Protein AF-A0A953G2U3-F1 (afdb_monomer_lite)

Structure (mmCIF, N/CA/C/O backbone):
data_AF-A0A953G2U3-F1
#
_entry.id   AF-A0A953G2U3-F1
#
loop_
_atom_site.group_PDB
_atom_site.id
_atom_site.type_symbol
_atom_site.label_atom_id
_atom_site.label_alt_id
_atom_site.label_comp_id
_atom_site.label_asym_id
_atom_site.label_entity_id
_atom_site.label_seq_id
_atom_site.pdbx_PDB_ins_code
_atom_site.Cartn_x
_atom_site.Cartn_y
_atom_site.Cartn_z
_atom_site.occupancy
_atom_site.B_iso_or_equiv
_atom_site.auth_seq_id
_atom_site.auth_comp_id
_atom_site.auth_asym_id
_atom_site.auth_atom_id
_atom_site.pdbx_PDB_model_num
ATOM 1 N N . MET A 1 1 ? -27.079 -19.234 30.430 1.00 40.19 1 MET A N 1
ATOM 2 C CA . MET A 1 1 ? -26.003 -18.735 29.546 1.00 40.19 1 MET A CA 1
ATOM 3 C C . MET A 1 1 ? -26.602 -17.661 28.652 1.00 40.19 1 MET A C 1
ATOM 5 O O . MET A 1 1 ? -27.405 -18.003 27.797 1.00 40.19 1 MET A O 1
ATOM 9 N N . LYS A 1 2 ? -26.318 -16.375 28.899 1.00 35.91 2 LYS A N 1
ATOM 10 C CA . LYS A 1 2 ? -26.677 -15.313 27.948 1.00 35.91 2 LYS A CA 1
ATOM 11 C C . LYS A 1 2 ? -25.673 -15.396 26.802 1.00 35.91 2 LYS A C 1
ATOM 13 O O . LYS A 1 2 ? -24.493 -15.143 27.012 1.00 35.91 2 LYS A O 1
ATOM 18 N N . THR A 1 3 ? -26.114 -15.822 25.628 1.00 39.91 3 THR A N 1
ATOM 19 C CA . THR A 1 3 ? -25.386 -15.563 24.386 1.00 39.91 3 THR A CA 1
ATOM 20 C C . THR A 1 3 ? -25.422 -14.056 24.166 1.00 39.91 3 THR A C 1
ATOM 22 O O . THR A 1 3 ? -26.433 -13.530 23.708 1.00 39.91 3 THR A O 1
ATOM 25 N N . ASP A 1 4 ? -24.361 -13.356 24.575 1.00 51.84 4 ASP A N 1
ATOM 26 C CA . ASP A 1 4 ? -24.124 -11.967 24.179 1.00 51.84 4 ASP A CA 1
ATOM 27 C C . ASP A 1 4 ? -24.013 -11.941 22.652 1.00 51.84 4 ASP A C 1
ATOM 29 O O . ASP A 1 4 ? -22.992 -12.328 22.074 1.00 51.84 4 ASP A O 1
ATOM 33 N N . TYR A 1 5 ? -25.093 -11.539 21.987 1.00 59.94 5 TYR A N 1
ATOM 34 C CA . TYR A 1 5 ? -25.086 -11.255 20.561 1.00 59.94 5 TYR A CA 1
ATOM 35 C C . TYR A 1 5 ? -24.261 -9.987 20.348 1.00 59.94 5 TYR A C 1
ATOM 37 O O . TYR A 1 5 ? -24.784 -8.885 20.448 1.00 59.94 5 TYR A O 1
ATOM 45 N N . ARG A 1 6 ? -22.958 -10.146 20.098 1.00 74.56 6 ARG A N 1
ATOM 46 C CA . ARG A 1 6 ? -22.104 -9.030 19.681 1.00 74.56 6 ARG A CA 1
ATOM 47 C C . ARG A 1 6 ? -22.408 -8.684 18.229 1.00 74.56 6 ARG A C 1
ATOM 49 O O . ARG A 1 6 ? -22.216 -9.530 17.351 1.00 74.56 6 ARG A O 1
ATOM 56 N N . ILE A 1 7 ? -22.836 -7.453 17.979 1.00 79.31 7 ILE A N 1
ATOM 57 C CA . ILE A 1 7 ? -23.079 -6.930 16.636 1.00 79.31 7 ILE A CA 1
ATOM 58 C C . ILE A 1 7 ? -21.726 -6.762 15.942 1.00 79.31 7 ILE A C 1
ATOM 60 O O . ILE A 1 7 ? -20.882 -5.976 16.374 1.00 79.31 7 ILE A O 1
ATOM 64 N N . ARG A 1 8 ? -21.500 -7.533 14.875 1.00 82.38 8 ARG A N 1
ATOM 65 C CA . ARG A 1 8 ? -20.290 -7.438 14.051 1.00 82.38 8 ARG A CA 1
ATOM 66 C C . ARG A 1 8 ? -20.605 -6.655 12.787 1.00 82.38 8 ARG A C 1
ATOM 68 O O . ARG A 1 8 ? -21.531 -7.032 12.074 1.00 82.38 8 ARG A O 1
ATOM 75 N N . VAL A 1 9 ? -19.816 -5.627 12.496 1.00 85.69 9 VAL A N 1
ATOM 76 C CA . VAL A 1 9 ? -19.963 -4.827 11.274 1.00 85.69 9 VAL A CA 1
ATOM 77 C C . VAL A 1 9 ? -18.654 -4.870 10.485 1.00 85.69 9 VAL A C 1
ATOM 79 O O . VAL A 1 9 ? -17.590 -4.587 11.038 1.00 85.69 9 VAL A O 1
ATOM 82 N N . GLU A 1 10 ? -18.731 -5.256 9.208 1.00 86.62 10 GLU A N 1
ATOM 83 C CA . GLU A 1 10 ? -17.639 -5.118 8.234 1.00 86.62 10 GLU A CA 1
ATOM 84 C C . GLU A 1 10 ? -17.829 -3.797 7.490 1.00 86.62 10 GLU A C 1
ATOM 86 O O . GLU A 1 10 ? -18.881 -3.570 6.898 1.00 86.62 10 GLU A O 1
ATOM 91 N N . LEU A 1 11 ? -16.831 -2.918 7.568 1.00 89.38 11 LEU A N 1
ATOM 92 C CA . LEU A 1 11 ? -16.846 -1.598 6.947 1.00 89.38 11 LEU A CA 1
ATOM 93 C C . LEU A 1 11 ? -15.568 -1.402 6.126 1.00 89.38 11 LEU A C 1
ATOM 95 O O . LEU A 1 11 ? -14.462 -1.470 6.683 1.00 89.38 11 LEU A O 1
ATOM 99 N N . PRO A 1 12 ? -15.686 -1.103 4.824 1.00 88.94 12 PRO A N 1
ATOM 100 C CA . PRO A 1 12 ? -14.614 -0.472 4.075 1.00 88.94 12 PRO A CA 1
ATOM 101 C C . PRO A 1 12 ? -14.213 0.837 4.755 1.00 88.94 12 PRO A C 1
ATOM 103 O O . PRO A 1 12 ? -15.066 1.585 5.236 1.00 88.94 12 PRO A O 1
ATOM 106 N N . ILE A 1 13 ? -12.916 1.140 4.806 1.00 87.12 13 ILE A N 1
ATOM 107 C CA . ILE A 1 13 ? -12.449 2.360 5.480 1.00 87.12 13 ILE A CA 1
ATOM 108 C C . ILE A 1 13 ? -13.018 3.650 4.862 1.00 87.12 13 ILE A C 1
ATOM 110 O O . ILE A 1 13 ? -13.222 4.637 5.574 1.00 87.12 13 ILE A O 1
ATOM 114 N N . ASP A 1 14 ? -13.329 3.621 3.567 1.00 87.75 14 ASP A N 1
ATOM 115 C CA . ASP A 1 14 ? -13.929 4.740 2.837 1.00 87.75 14 ASP A CA 1
ATOM 116 C C . ASP A 1 14 ? -15.400 4.984 3.216 1.00 87.75 14 ASP A C 1
ATOM 118 O O . ASP A 1 14 ? -15.902 6.097 3.071 1.00 87.75 14 ASP A O 1
ATOM 122 N N . GLU A 1 15 ? -16.083 3.973 3.758 1.00 91.31 15 GLU A N 1
ATOM 123 C CA . GLU A 1 15 ? -17.482 4.056 4.201 1.00 91.31 15 GLU A CA 1
ATOM 124 C C . GLU A 1 15 ? -17.614 4.485 5.671 1.00 91.31 15 GLU A C 1
ATOM 126 O O . GLU A 1 15 ? -18.715 4.679 6.195 1.00 91.31 15 GLU A O 1
ATOM 131 N N . VAL A 1 16 ? -16.492 4.668 6.370 1.00 90.94 16 VAL A N 1
ATOM 132 C CA . VAL A 1 16 ? -16.508 5.139 7.752 1.00 90.94 16 VAL A CA 1
ATOM 133 C C . VAL A 1 16 ? -16.989 6.590 7.795 1.00 90.94 16 VAL A C 1
ATOM 135 O O . VAL A 1 16 ? -16.402 7.485 7.189 1.00 90.94 16 VAL A O 1
ATOM 138 N N . ASN A 1 17 ? -18.034 6.852 8.585 1.00 92.94 17 ASN A N 1
ATOM 139 C CA . ASN A 1 17 ? -18.548 8.198 8.828 1.00 92.94 17 ASN A CA 1
ATOM 140 C C . ASN A 1 17 ? -17.602 9.017 9.733 1.00 92.94 17 ASN A C 1
ATOM 142 O O . ASN A 1 17 ? -17.861 9.242 10.918 1.00 92.94 17 ASN A O 1
ATOM 146 N N . TRP A 1 18 ? -16.480 9.465 9.164 1.00 93.19 18 TRP A N 1
ATOM 147 C CA . TRP A 1 18 ? -15.440 10.227 9.856 1.00 93.19 18 TRP A CA 1
ATOM 148 C C . TRP A 1 18 ? -15.938 11.497 10.563 1.00 93.19 18 TRP A C 1
ATOM 150 O O . TRP A 1 18 ? -15.482 11.742 11.680 1.00 93.19 18 TRP A O 1
ATOM 160 N N . PRO A 1 19 ? -16.881 12.290 10.010 1.00 93.94 19 PRO A N 1
ATOM 161 C CA . PRO A 1 19 ? -17.455 13.426 10.733 1.00 93.94 19 PRO A CA 1
ATOM 162 C C . PRO A 1 19 ? -18.089 13.037 12.076 1.00 93.94 19 PRO A C 1
ATOM 164 O O . PRO A 1 19 ? -17.835 13.688 13.092 1.00 93.94 19 PRO A O 1
ATOM 167 N N . VAL A 1 20 ? -18.861 11.944 12.108 1.00 93.50 20 VAL A N 1
ATOM 168 C CA . VAL A 1 20 ? -19.479 11.441 13.345 1.00 93.50 20 VAL A CA 1
ATOM 169 C C . VAL A 1 20 ? -18.413 10.889 14.290 1.00 93.50 20 VAL A C 1
ATOM 171 O O . VAL A 1 20 ? -18.424 11.224 15.474 1.00 93.50 20 VAL A O 1
ATOM 174 N N . VAL A 1 21 ? -17.432 10.144 13.776 1.00 93.19 21 VAL A N 1
ATOM 175 C CA . VAL A 1 21 ? -16.299 9.637 14.573 1.00 93.19 21 V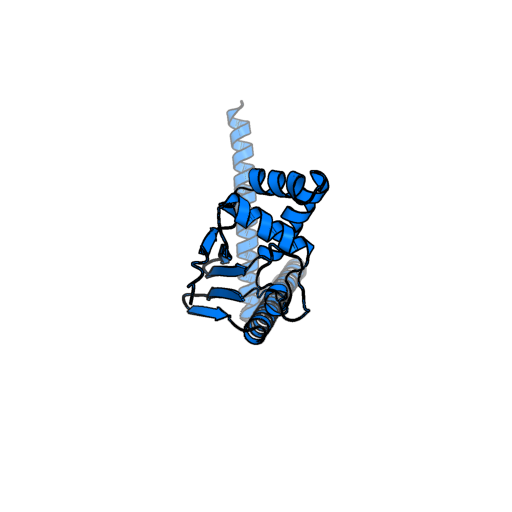AL A CA 1
ATOM 176 C C . VAL A 1 21 ? -15.550 10.778 15.264 1.00 93.19 21 VAL A C 1
ATOM 178 O O . VAL A 1 21 ? -15.290 10.707 16.465 1.00 93.19 21 VAL A O 1
ATOM 181 N N . LEU A 1 22 ? -15.253 11.867 14.549 1.00 94.19 22 LEU A N 1
ATOM 182 C CA . LEU A 1 22 ? -14.602 13.047 15.123 1.00 94.19 22 LEU A CA 1
ATOM 183 C C . LEU A 1 22 ? -15.466 13.698 16.209 1.00 94.19 22 LEU A C 1
ATOM 185 O O . LEU A 1 22 ? -14.945 14.055 17.266 1.00 94.19 22 LEU A O 1
ATOM 189 N N . SER A 1 23 ? -16.781 13.794 15.995 1.00 94.19 23 SER A N 1
ATOM 190 C CA . SER A 1 23 ? -17.710 14.334 16.997 1.00 94.19 23 SER A CA 1
ATOM 191 C C . SER A 1 23 ? -17.745 13.495 18.286 1.00 94.19 23 SER A C 1
ATOM 193 O O . SER A 1 23 ? -17.772 14.046 19.392 1.00 94.19 23 SER A O 1
ATOM 195 N N . ILE A 1 24 ? -17.653 12.166 18.168 1.00 92.88 24 ILE A N 1
ATOM 196 C CA . ILE A 1 24 ? -17.604 11.233 19.302 1.00 92.88 24 ILE A CA 1
ATOM 197 C C . ILE A 1 24 ? -16.253 11.335 20.017 1.00 92.88 24 ILE A C 1
ATOM 199 O O . ILE A 1 24 ? -16.208 11.421 21.244 1.00 92.88 24 ILE A O 1
ATOM 203 N N . LEU A 1 25 ? -15.146 11.410 19.271 1.00 92.94 25 LEU A N 1
ATOM 204 C CA . LEU A 1 25 ? -13.811 11.623 19.838 1.00 92.94 25 LEU A CA 1
ATOM 205 C C . LEU A 1 25 ? -13.733 12.922 20.652 1.00 92.94 25 LEU A C 1
ATOM 207 O O . LEU A 1 25 ? -13.160 12.946 21.744 1.00 92.94 25 LEU A O 1
ATOM 211 N N . MET A 1 26 ? -14.346 13.994 20.152 1.00 94.19 26 MET A N 1
ATOM 212 C CA . MET A 1 26 ? -14.384 15.277 20.849 1.00 94.19 26 MET A CA 1
ATOM 213 C C . MET A 1 26 ? -15.271 15.242 22.096 1.00 94.19 26 MET A C 1
ATOM 215 O O . MET A 1 26 ? -14.860 15.721 23.151 1.00 94.19 26 MET A O 1
ATOM 219 N N . SER A 1 27 ? -16.470 14.665 22.000 1.00 92.38 27 SER A N 1
ATOM 220 C CA . SER A 1 27 ? -17.445 14.667 23.097 1.00 92.38 27 SER A CA 1
ATOM 221 C C . SER A 1 27 ? -17.112 13.644 24.190 1.00 92.38 27 SER A C 1
ATOM 223 O O . SER A 1 27 ? -16.966 14.012 25.357 1.00 92.38 27 SER A O 1
ATOM 225 N N . ARG A 1 28 ? -16.927 12.369 23.828 1.00 89.38 28 ARG A N 1
ATOM 226 C CA . ARG A 1 28 ? -16.719 11.264 24.775 1.00 89.38 28 ARG A CA 1
ATOM 227 C C . ARG A 1 28 ? -15.321 11.261 25.380 1.00 89.38 28 ARG A C 1
ATOM 229 O O . ARG A 1 28 ? -15.172 11.059 26.583 1.00 89.38 28 ARG A O 1
ATOM 236 N N . PHE A 1 29 ? -14.297 11.494 24.561 1.00 88.12 29 PHE A N 1
ATOM 237 C CA . PHE A 1 29 ? -12.898 11.440 24.997 1.00 88.12 29 PHE A CA 1
ATOM 238 C C . PHE A 1 29 ? -12.309 12.822 25.314 1.00 88.12 29 PHE A C 1
ATOM 240 O O . PHE A 1 29 ? -11.122 12.915 25.624 1.00 88.12 29 PHE A O 1
ATOM 247 N N . ARG A 1 30 ? -13.136 13.882 25.278 1.00 89.69 30 ARG A N 1
ATOM 248 C CA . ARG A 1 30 ? -12.767 15.275 25.598 1.00 89.69 30 ARG A CA 1
ATOM 249 C C . ARG A 1 30 ? -11.522 15.755 24.844 1.00 89.69 30 ARG A C 1
ATOM 251 O O . ARG A 1 30 ? -10.676 16.454 25.399 1.00 89.69 30 ARG A O 1
ATOM 258 N N . MET A 1 31 ? -11.390 15.349 23.583 1.00 91.31 31 MET A N 1
ATOM 259 C CA . MET A 1 31 ? -10.263 15.731 22.733 1.00 91.31 31 MET A CA 1
ATOM 260 C C . MET A 1 31 ? -10.581 17.016 21.967 1.00 91.31 31 MET A C 1
ATOM 262 O O . MET A 1 31 ? -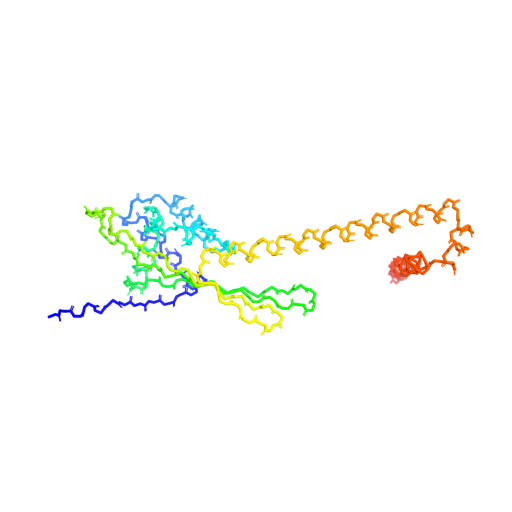11.721 17.260 21.576 1.00 91.31 31 MET A O 1
ATOM 266 N N . SER A 1 32 ? -9.565 17.838 21.701 1.00 93.81 32 SER A N 1
ATOM 267 C CA . SER A 1 32 ? -9.736 18.962 20.771 1.00 93.81 32 SER A CA 1
ATOM 268 C C . SER A 1 32 ? -9.854 18.456 19.328 1.00 93.81 32 SER A C 1
ATOM 270 O O . SER A 1 32 ? -9.279 17.420 18.982 1.00 93.81 32 SER A O 1
ATOM 272 N N . PHE A 1 33 ? -10.545 19.203 18.460 1.00 93.44 33 PHE A N 1
ATOM 273 C CA . PHE A 1 33 ? -10.688 18.838 17.043 1.00 93.44 33 PHE A CA 1
ATOM 274 C C . PHE A 1 33 ? -9.339 18.538 16.352 1.00 93.44 33 PHE A C 1
ATOM 276 O O . PHE A 1 33 ? -9.219 17.476 15.741 1.00 93.44 33 PHE A O 1
ATOM 283 N N . PRO A 1 34 ? -8.278 19.365 16.500 1.00 94.31 34 PRO A N 1
ATOM 284 C CA . PRO A 1 34 ? -6.985 19.073 15.877 1.00 94.31 34 PRO A CA 1
ATOM 285 C C . PRO A 1 34 ? -6.338 17.780 16.385 1.00 94.31 34 PRO A C 1
ATOM 287 O O . PRO A 1 34 ? -5.623 17.112 15.640 1.00 94.31 34 PRO A O 1
ATOM 290 N N . GLN A 1 35 ? -6.559 17.418 17.652 1.00 92.62 35 GLN A N 1
ATOM 291 C CA . GLN A 1 35 ? -6.051 16.166 18.211 1.00 92.62 35 GLN A CA 1
ATOM 292 C C . GLN A 1 35 ? -6.830 14.963 17.670 1.00 92.62 35 GLN A C 1
ATOM 294 O O . GLN A 1 35 ? -6.206 13.987 17.260 1.00 92.62 35 GLN A O 1
ATOM 299 N N . ALA A 1 36 ? -8.163 15.048 17.619 1.00 91.88 36 ALA A N 1
ATOM 300 C CA . ALA A 1 36 ? -9.021 13.996 17.074 1.00 91.88 36 ALA A CA 1
ATOM 301 C C . ALA A 1 36 ? -8.740 13.738 15.581 1.00 91.88 36 ALA A C 1
ATOM 303 O O . ALA A 1 36 ? -8.615 12.583 15.167 1.00 91.88 36 ALA A O 1
ATOM 304 N N . ASP A 1 37 ? -8.556 14.799 14.789 1.00 92.56 37 ASP A N 1
ATOM 305 C CA . ASP A 1 37 ? -8.201 14.705 13.367 1.00 92.56 37 ASP A CA 1
ATOM 306 C C . ASP A 1 37 ? -6.822 14.060 13.162 1.00 92.56 37 ASP A C 1
ATOM 308 O O . ASP A 1 37 ? -6.683 13.102 12.400 1.00 92.56 37 ASP A O 1
ATOM 312 N N . ARG A 1 38 ? -5.796 14.513 13.900 1.00 93.94 38 ARG A N 1
ATOM 313 C CA . ARG A 1 38 ? -4.453 13.907 13.841 1.00 93.94 38 ARG A CA 1
ATOM 314 C C . ARG A 1 38 ? -4.471 12.437 14.233 1.00 93.94 38 ARG A C 1
ATOM 316 O O . ARG A 1 38 ? -3.792 11.633 13.594 1.00 93.94 38 ARG A O 1
ATOM 323 N N . LEU A 1 39 ? -5.231 12.091 15.269 1.00 92.75 39 LEU A N 1
ATOM 324 C CA . LEU A 1 39 ? -5.333 10.721 15.742 1.00 92.75 39 LEU A CA 1
ATOM 325 C C . LEU A 1 39 ? -6.002 9.821 14.698 1.00 92.75 39 LEU A C 1
ATOM 327 O O . LEU A 1 39 ? -5.451 8.777 14.351 1.00 92.75 39 LEU A O 1
ATOM 331 N N . SER A 1 40 ? -7.124 10.271 14.136 1.00 92.44 40 SER A N 1
ATOM 332 C CA . SER A 1 40 ? -7.853 9.555 13.083 1.00 92.44 40 SER A CA 1
ATOM 333 C C . SER A 1 40 ? -6.983 9.362 11.838 1.00 92.44 40 SER A C 1
ATOM 335 O O . SER A 1 40 ? -6.879 8.254 11.316 1.00 92.44 40 SER A O 1
ATOM 337 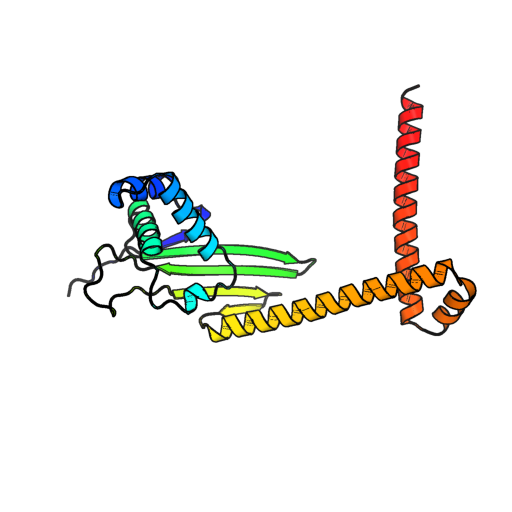N N . LYS A 1 41 ? -6.254 10.403 11.411 1.00 93.00 41 LYS A N 1
ATOM 338 C CA . LYS A 1 41 ? -5.297 10.321 10.293 1.00 93.00 41 LYS A CA 1
ATOM 339 C C . LYS A 1 41 ? -4.137 9.373 10.576 1.00 93.00 41 LYS A C 1
ATOM 341 O O . LYS A 1 41 ? -3.728 8.633 9.684 1.00 93.00 41 LYS A O 1
ATOM 346 N N . SER A 1 42 ? -3.598 9.382 11.795 1.00 90.75 42 SER A N 1
ATOM 347 C CA . SER A 1 42 ? -2.530 8.464 12.208 1.00 90.75 42 SER A CA 1
ATOM 348 C C . SER A 1 42 ? -3.003 7.008 12.173 1.00 90.75 42 SER A C 1
ATOM 350 O O . SER A 1 42 ? -2.314 6.146 11.619 1.00 90.75 42 SER A O 1
ATOM 352 N N . PHE A 1 43 ? -4.212 6.751 12.681 1.00 89.94 43 PHE A N 1
ATOM 353 C CA . PHE A 1 43 ? -4.862 5.445 12.617 1.00 89.94 43 PHE A CA 1
ATOM 354 C C . PHE A 1 43 ? -5.057 4.990 11.165 1.00 89.94 43 PHE A C 1
ATOM 356 O O . PHE A 1 43 ? -4.570 3.920 10.796 1.00 89.94 43 PHE A O 1
ATOM 363 N N . CYS A 1 44 ? -5.645 5.838 10.312 1.00 89.19 44 CYS A N 1
ATOM 364 C CA . CYS A 1 44 ? -5.812 5.555 8.885 1.00 89.19 44 CYS A CA 1
ATOM 365 C C . CYS A 1 44 ? -4.469 5.256 8.219 1.00 89.19 44 CYS A C 1
ATOM 367 O O . CYS A 1 44 ? -4.317 4.234 7.565 1.00 89.19 44 CYS A O 1
ATOM 369 N N . LYS A 1 45 ? -3.443 6.084 8.439 1.00 88.81 45 LYS A N 1
ATOM 370 C CA . LYS A 1 45 ? -2.103 5.869 7.871 1.00 88.81 45 LYS A CA 1
ATOM 371 C C . LYS A 1 45 ? -1.499 4.527 8.293 1.00 88.81 45 LYS A C 1
ATOM 373 O O . LYS A 1 45 ? -0.802 3.896 7.503 1.00 88.81 45 LYS A O 1
ATOM 378 N N . SER A 1 46 ? -1.745 4.098 9.530 1.00 85.06 46 SER A N 1
ATOM 379 C CA . SER A 1 46 ? -1.302 2.799 10.043 1.00 85.06 46 SER A CA 1
ATOM 380 C C . SER A 1 46 ? -2.075 1.635 9.416 1.00 85.06 46 SER A C 1
ATOM 382 O O . SER A 1 46 ? -1.476 0.595 9.132 1.00 85.06 46 SER A O 1
ATOM 384 N N . LEU A 1 47 ? -3.384 1.797 9.204 1.00 83.69 47 LEU A N 1
ATOM 385 C CA . LEU A 1 47 ? -4.241 0.775 8.604 1.00 83.69 47 LEU A CA 1
ATOM 386 C C . LEU A 1 47 ? -3.967 0.621 7.105 1.00 83.69 47 LEU A C 1
ATOM 388 O O . LEU A 1 47 ? -3.783 -0.489 6.626 1.00 83.69 47 LEU A O 1
ATOM 392 N N . LEU A 1 48 ? -3.853 1.742 6.397 1.00 85.06 48 LEU A N 1
ATOM 393 C CA . LEU A 1 48 ? -3.622 1.834 4.956 1.00 85.06 48 LEU A CA 1
ATOM 394 C C . LEU A 1 48 ? -2.188 1.472 4.541 1.00 85.06 48 LEU A C 1
ATOM 396 O O . LEU A 1 48 ? -1.874 1.440 3.348 1.00 85.06 48 LEU A O 1
ATOM 400 N N . LYS A 1 49 ? -1.283 1.247 5.503 1.00 82.62 49 LYS A N 1
ATOM 401 C CA . LYS A 1 49 ? 0.085 0.825 5.211 1.00 82.62 49 LYS A CA 1
ATOM 402 C C . LYS A 1 49 ? 0.067 -0.645 4.767 1.00 82.62 49 LYS A C 1
ATOM 404 O O . LYS A 1 49 ? -0.220 -1.509 5.597 1.00 82.62 49 LYS A O 1
ATOM 409 N N . PRO A 1 50 ? 0.429 -0.949 3.507 1.00 73.75 50 PRO A N 1
ATOM 410 C CA . PRO A 1 50 ? 0.372 -2.312 3.000 1.00 73.75 50 PRO A CA 1
ATOM 411 C C . PRO A 1 50 ? 1.333 -3.222 3.772 1.00 73.75 50 PRO A C 1
ATOM 413 O O . PRO A 1 50 ? 2.442 -2.808 4.125 1.00 73.75 50 PRO A O 1
ATOM 416 N N . LEU A 1 51 ? 0.905 -4.464 4.025 1.00 72.31 51 LEU A N 1
ATOM 417 C CA . LEU A 1 51 ? 1.684 -5.502 4.713 1.00 72.31 51 LEU A CA 1
ATOM 418 C C . LEU A 1 51 ? 2.231 -5.045 6.082 1.00 72.31 51 LEU A C 1
ATOM 420 O O . LEU A 1 51 ? 3.316 -5.440 6.510 1.00 72.31 51 LEU A O 1
ATOM 424 N N . SER A 1 52 ? 1.512 -4.171 6.787 1.00 75.56 52 SER A N 1
ATOM 425 C CA . SER A 1 52 ? 1.978 -3.655 8.072 1.00 75.56 52 SER A CA 1
ATOM 426 C C . SER A 1 52 ? 2.090 -4.774 9.113 1.00 75.56 52 SER A C 1
ATOM 428 O O . SER A 1 52 ? 1.096 -5.310 9.598 1.00 75.56 52 SER A O 1
ATOM 430 N N . THR A 1 53 ? 3.322 -5.085 9.527 1.00 75.88 53 THR A N 1
ATOM 431 C CA . THR A 1 53 ? 3.601 -6.090 10.569 1.00 75.88 53 THR A CA 1
ATOM 432 C C . THR A 1 53 ? 3.103 -5.670 11.951 1.00 75.88 53 THR A C 1
ATOM 434 O O . THR A 1 53 ? 3.010 -6.505 12.848 1.00 75.88 53 THR A O 1
ATOM 437 N N . LYS A 1 54 ? 2.751 -4.390 12.132 1.00 78.00 54 LYS A N 1
ATOM 438 C CA . LYS A 1 54 ? 2.218 -3.847 13.387 1.00 78.00 54 LYS A CA 1
ATOM 439 C C . LYS A 1 54 ? 0.994 -4.625 13.861 1.00 78.00 54 LYS A C 1
ATOM 441 O O . LYS A 1 54 ? 0.926 -4.994 15.027 1.00 78.00 54 LYS A O 1
ATOM 446 N N . TRP A 1 55 ? 0.077 -4.917 12.944 1.00 76.50 55 TRP A N 1
ATOM 447 C CA . TRP A 1 55 ? -1.180 -5.588 13.259 1.00 76.50 55 TRP A CA 1
ATOM 448 C C . TRP A 1 55 ? -0.998 -7.072 13.595 1.00 76.50 55 TRP A C 1
ATOM 450 O O . TRP A 1 55 ? -1.798 -7.625 14.333 1.00 76.50 55 TRP A O 1
ATOM 460 N N . PHE A 1 56 ? 0.092 -7.691 13.130 1.00 71.31 56 PHE A N 1
ATOM 461 C CA . PHE A 1 56 ? 0.448 -9.079 13.451 1.00 71.31 56 PHE A CA 1
ATOM 462 C C . PHE A 1 56 ? 1.255 -9.205 14.750 1.00 71.31 56 PHE A C 1
ATOM 464 O O . PHE A 1 56 ? 1.240 -10.250 15.394 1.00 71.31 56 PHE A O 1
ATOM 471 N N . LYS A 1 57 ? 1.993 -8.153 15.131 1.00 69.81 57 LYS A N 1
ATOM 472 C CA . LYS A 1 57 ? 2.770 -8.104 16.382 1.00 69.81 57 LYS A CA 1
ATOM 473 C C . LYS A 1 57 ? 1.914 -7.736 17.596 1.00 69.81 57 LYS A C 1
ATOM 475 O O . LYS A 1 57 ? 2.346 -7.940 18.729 1.00 69.81 57 LYS A O 1
ATOM 480 N N . ALA A 1 58 ? 0.731 -7.170 17.380 1.00 54.56 58 ALA A N 1
ATOM 481 C CA . ALA A 1 58 ? -0.064 -6.582 18.442 1.00 54.56 58 ALA A CA 1
ATOM 482 C C . ALA A 1 58 ? -0.929 -7.629 19.152 1.00 54.56 58 ALA A C 1
ATOM 484 O O . ALA A 1 58 ? -1.994 -8.013 18.677 1.00 54.56 58 ALA A O 1
ATOM 485 N N . ARG A 1 59 ? -0.512 -8.007 20.364 1.00 54.28 59 ARG A N 1
ATOM 486 C CA . ARG A 1 59 ? -1.475 -8.427 21.390 1.00 54.28 59 ARG A CA 1
ATOM 487 C C . ARG A 1 59 ? -2.289 -7.260 21.955 1.00 54.28 59 ARG A C 1
ATOM 489 O O . ARG A 1 59 ? -3.298 -7.529 22.582 1.00 54.28 59 ARG A O 1
ATOM 496 N N . ASN A 1 60 ? -1.902 -6.003 21.711 1.00 62.94 60 ASN A N 1
ATOM 497 C CA . ASN A 1 60 ? -2.587 -4.839 22.270 1.00 62.94 60 ASN A CA 1
ATOM 498 C C . ASN A 1 60 ? -2.727 -3.746 21.196 1.00 62.94 60 ASN A C 1
ATOM 500 O O . ASN A 1 60 ? -1.723 -3.199 20.734 1.00 62.94 60 ASN A O 1
ATOM 504 N N . VAL A 1 61 ? -3.962 -3.409 20.820 1.00 71.44 61 VAL A N 1
ATOM 505 C CA . VAL A 1 61 ? -4.287 -2.117 20.193 1.00 71.44 61 VAL A CA 1
ATOM 506 C C . VAL A 1 61 ? -3.838 -1.016 21.161 1.00 71.44 61 VAL A C 1
ATOM 508 O O . VAL A 1 61 ? -4.047 -1.138 22.371 1.00 71.44 61 VAL A O 1
ATOM 511 N N . THR A 1 62 ? -3.166 0.035 20.681 1.00 80.00 62 THR A N 1
ATOM 512 C CA . THR A 1 62 ? -2.746 1.112 21.596 1.00 80.00 62 THR A CA 1
ATOM 513 C C . THR A 1 62 ? -3.969 1.818 22.181 1.00 80.00 62 THR A C 1
ATOM 515 O O . THR A 1 62 ? -5.027 1.862 21.556 1.00 80.00 62 THR A O 1
ATOM 518 N N . ALA A 1 63 ? -3.841 2.399 23.377 1.00 80.94 63 ALA A N 1
ATOM 519 C CA . ALA A 1 63 ? -4.967 3.060 24.042 1.00 80.94 63 ALA A CA 1
ATOM 520 C C . ALA A 1 63 ? -5.621 4.140 23.162 1.00 80.94 63 ALA A C 1
ATOM 522 O O . ALA A 1 63 ? -6.838 4.291 23.170 1.00 80.94 63 ALA A O 1
ATOM 523 N N . ASP A 1 64 ? -4.822 4.862 22.379 1.00 85.06 64 ASP A N 1
ATOM 524 C CA . ASP A 1 64 ? -5.318 5.888 21.470 1.00 85.06 64 ASP A CA 1
ATOM 525 C C . ASP A 1 64 ? -6.009 5.305 20.230 1.00 85.06 64 ASP A C 1
ATOM 527 O O . ASP A 1 64 ? -7.041 5.818 19.807 1.00 85.06 64 ASP A O 1
ATOM 531 N N . GLU A 1 65 ? -5.512 4.199 19.678 1.00 86.25 65 GLU A N 1
ATOM 532 C CA . GLU A 1 65 ? -6.203 3.489 18.597 1.00 86.25 65 GLU A CA 1
ATOM 533 C C . GLU A 1 65 ? -7.527 2.894 19.075 1.00 86.25 65 GLU A C 1
ATOM 535 O O . GLU A 1 65 ? -8.518 2.972 18.355 1.00 86.25 65 GLU A O 1
ATOM 540 N N . ASN A 1 66 ? -7.581 2.384 20.310 1.00 85.81 66 ASN A N 1
ATOM 541 C CA . ASN A 1 66 ? -8.820 1.883 20.897 1.00 85.81 66 ASN A CA 1
ATOM 542 C C . ASN A 1 66 ? -9.882 2.990 20.997 1.00 85.81 66 ASN A C 1
ATOM 544 O O . ASN A 1 66 ? -11.043 2.739 20.708 1.00 85.81 66 ASN A O 1
ATOM 548 N N . LYS A 1 67 ? -9.504 4.240 21.312 1.00 88.06 67 LYS A N 1
ATOM 549 C CA . LYS A 1 67 ? -10.452 5.375 21.292 1.00 88.06 67 LYS A CA 1
ATOM 550 C C . LYS A 1 67 ? -11.068 5.576 19.908 1.00 88.06 67 LYS A C 1
ATOM 552 O O . LYS A 1 67 ? -12.271 5.806 19.811 1.00 88.06 67 LYS A O 1
ATOM 557 N N . VAL A 1 68 ? -10.258 5.475 18.850 1.00 90.06 68 VAL A N 1
ATOM 558 C CA . VAL A 1 68 ? -10.730 5.601 17.460 1.00 90.06 68 VAL A CA 1
ATOM 559 C C . VAL A 1 68 ? -11.658 4.445 17.104 1.00 90.06 68 VAL A C 1
ATOM 561 O O . VAL A 1 68 ? -12.756 4.691 16.615 1.00 90.06 68 VAL A O 1
ATOM 564 N N . VAL A 1 69 ? -11.268 3.203 17.399 1.00 89.06 69 VAL A N 1
ATOM 565 C CA . VAL A 1 69 ? -12.105 2.020 17.144 1.00 89.06 69 VAL A CA 1
ATOM 566 C C . VAL A 1 69 ? -13.425 2.117 17.916 1.00 89.06 69 VAL A C 1
ATOM 568 O O . VAL A 1 69 ? -14.477 1.935 17.317 1.00 89.06 69 VAL A O 1
ATOM 571 N N . CYS A 1 70 ? -13.403 2.484 19.201 1.00 88.25 70 CYS A N 1
ATOM 572 C CA . CYS A 1 70 ? -14.608 2.728 20.001 1.00 88.25 70 CYS A CA 1
ATOM 573 C C . CYS A 1 70 ? -15.517 3.786 19.367 1.00 88.25 70 CYS A C 1
ATOM 575 O O . CYS A 1 70 ? -16.726 3.585 19.298 1.00 88.25 70 CYS A O 1
ATOM 577 N N . ALA A 1 71 ? -14.952 4.898 18.890 1.00 90.44 71 ALA A N 1
ATOM 578 C CA . ALA A 1 71 ? -15.727 5.953 18.247 1.00 90.44 71 ALA A CA 1
ATOM 579 C C . ALA A 1 71 ? -16.345 5.498 16.913 1.00 90.44 71 ALA A C 1
ATOM 581 O O . ALA A 1 71 ? -17.478 5.868 16.616 1.00 90.44 71 ALA A O 1
ATOM 582 N N . ILE A 1 72 ? -15.645 4.669 16.129 1.00 90.69 72 ILE A N 1
ATOM 583 C CA . ILE A 1 72 ? -16.194 4.057 14.906 1.00 90.69 72 ILE A CA 1
ATOM 584 C C . ILE A 1 72 ? -17.327 3.089 15.261 1.00 90.69 72 ILE A C 1
ATOM 586 O O . ILE A 1 72 ? -18.396 3.145 14.662 1.00 90.69 72 ILE A O 1
ATOM 590 N N . CYS A 1 73 ? -17.123 2.244 16.266 1.00 89.81 73 CYS A N 1
ATOM 591 C CA . CYS A 1 73 ? -18.139 1.323 16.758 1.00 89.81 73 CYS A CA 1
ATOM 592 C C . CYS A 1 73 ? -19.405 2.049 17.220 1.00 89.81 73 CYS A C 1
ATOM 594 O O . CYS A 1 73 ? -20.501 1.646 16.851 1.00 89.81 73 CYS A O 1
ATOM 596 N N . G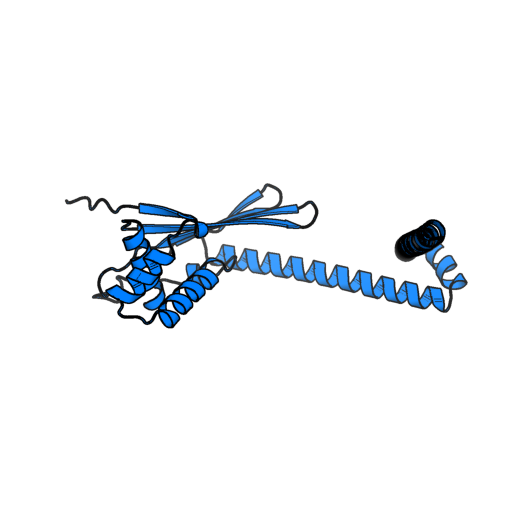LU A 1 74 ? -19.274 3.157 17.951 1.00 90.31 74 GLU A N 1
ATOM 597 C CA . GLU A 1 74 ? -20.425 3.973 18.354 1.00 90.31 74 GLU A CA 1
ATOM 598 C C . GLU A 1 74 ? -21.102 4.675 17.178 1.00 90.31 74 GLU A C 1
ATOM 600 O O . GLU A 1 74 ? -22.329 4.721 17.132 1.00 90.31 74 GLU A O 1
ATOM 605 N N . ALA A 1 75 ? -20.333 5.181 16.210 1.00 90.38 75 ALA A N 1
ATOM 606 C CA . ALA A 1 75 ? -20.884 5.827 15.019 1.00 90.38 75 ALA A CA 1
ATOM 607 C C . ALA A 1 75 ? -21.744 4.875 14.169 1.00 90.38 75 ALA A C 1
ATOM 609 O O . ALA A 1 75 ? -22.675 5.327 13.506 1.00 90.38 75 ALA A O 1
ATOM 610 N N . HIS A 1 76 ? -21.433 3.575 14.195 1.00 89.25 76 HIS A N 1
ATOM 611 C CA . HIS A 1 76 ? -22.072 2.547 13.364 1.00 89.25 76 HIS A CA 1
ATOM 612 C C . HIS A 1 76 ? -22.867 1.499 14.158 1.00 89.25 76 HIS A C 1
ATOM 614 O O . HIS A 1 76 ? -23.361 0.538 13.576 1.00 89.25 76 HIS A O 1
ATOM 620 N N . GLY A 1 77 ? -23.004 1.664 15.478 1.00 85.75 77 GLY A N 1
ATOM 621 C CA . GLY A 1 77 ? -23.753 0.743 16.342 1.00 85.75 77 GLY A CA 1
ATOM 622 C C . GLY A 1 77 ? -23.184 -0.682 16.405 1.00 85.75 77 GLY A C 1
ATOM 623 O O . GLY A 1 77 ? -23.950 -1.643 16.428 1.00 85.75 77 GLY A O 1
ATOM 624 N N . ALA A 1 78 ? -21.858 -0.831 16.404 1.00 85.94 78 ALA A N 1
ATOM 625 C CA . ALA A 1 78 ? -21.163 -2.118 16.387 1.00 85.94 78 ALA A CA 1
ATOM 626 C C . ALA A 1 78 ? -20.508 -2.459 17.738 1.00 85.94 78 ALA A C 1
ATOM 628 O O . ALA A 1 78 ? -19.952 -1.588 18.402 1.00 85.94 78 ALA A O 1
ATOM 629 N N . ASP A 1 79 ? -20.480 -3.744 18.099 1.00 81.25 79 ASP A N 1
ATOM 630 C CA . ASP A 1 79 ? -19.691 -4.267 19.228 1.00 81.25 79 ASP A CA 1
ATOM 631 C C . ASP A 1 79 ? -18.334 -4.822 18.780 1.00 81.25 79 ASP A C 1
ATOM 633 O O . ASP A 1 79 ? -17.413 -4.954 19.580 1.00 81.25 79 ASP A O 1
ATOM 637 N N . VAL A 1 80 ? -18.221 -5.219 17.512 1.00 82.69 80 VAL A N 1
ATOM 638 C CA . VAL A 1 80 ? -16.992 -5.702 16.877 1.00 82.69 80 VAL A CA 1
ATOM 639 C C . VAL A 1 80 ? -16.900 -5.056 15.505 1.00 82.69 80 VAL A C 1
ATOM 641 O O . VAL A 1 80 ? -17.837 -5.133 14.708 1.00 82.69 80 VAL A O 1
ATOM 644 N N . LEU A 1 81 ? -15.750 -4.462 15.218 1.00 85.81 81 LEU A N 1
ATOM 645 C CA . LEU A 1 81 ? -15.497 -3.738 13.984 1.00 85.81 81 LEU A CA 1
ATOM 646 C C . LEU A 1 81 ? -14.507 -4.510 13.126 1.00 85.81 81 LEU A C 1
ATOM 648 O O . LEU A 1 81 ? -13.369 -4.723 13.528 1.00 85.81 81 LEU A O 1
ATOM 652 N N . MET A 1 82 ? -14.909 -4.890 11.922 1.00 86.69 82 MET A N 1
ATOM 653 C CA . MET A 1 82 ? -13.991 -5.377 10.902 1.00 86.69 82 MET A CA 1
ATOM 654 C C . MET A 1 82 ? -13.760 -4.253 9.897 1.00 86.69 82 MET A C 1
ATOM 656 O O . MET A 1 82 ? -14.665 -3.897 9.152 1.00 86.69 82 MET A O 1
ATOM 660 N N . LEU A 1 83 ? -12.555 -3.685 9.882 1.00 87.62 83 LEU A N 1
ATOM 661 C CA . LEU A 1 83 ? -12.183 -2.700 8.869 1.00 87.62 83 LEU A CA 1
ATOM 662 C C . LEU A 1 83 ? -11.494 -3.394 7.704 1.00 87.62 83 LEU A C 1
ATOM 664 O O . LEU A 1 83 ? -10.517 -4.122 7.912 1.00 87.62 83 LEU A O 1
ATOM 668 N N . SER A 1 84 ? -11.976 -3.138 6.493 1.00 86.62 84 SER A N 1
ATOM 669 C CA . SER A 1 84 ? -11.380 -3.649 5.263 1.00 86.62 84 SER A CA 1
ATOM 670 C C . SER A 1 84 ? -10.821 -2.534 4.384 1.00 86.62 84 SER A C 1
ATOM 672 O O . SER A 1 84 ? -11.409 -1.463 4.266 1.00 86.62 84 SER A O 1
ATOM 674 N N . GLU A 1 85 ? -9.701 -2.822 3.735 1.00 85.88 85 GLU A N 1
ATOM 675 C CA . GLU A 1 85 ? -9.092 -2.007 2.687 1.00 85.88 85 GLU A CA 1
ATOM 676 C C . GLU A 1 85 ? -8.812 -2.915 1.491 1.00 85.88 85 GLU A C 1
ATOM 678 O O . GLU A 1 85 ? -8.198 -3.976 1.647 1.00 85.88 85 GLU A O 1
ATOM 683 N N . GLU A 1 86 ? -9.231 -2.493 0.302 1.00 84.12 86 GLU A N 1
ATOM 684 C CA . GLU A 1 86 ? -8.957 -3.196 -0.948 1.00 84.12 86 GLU A CA 1
ATOM 685 C C . GLU A 1 86 ? -8.240 -2.259 -1.920 1.00 84.12 86 GLU A C 1
ATOM 687 O O . GLU A 1 86 ? -8.630 -1.113 -2.124 1.00 84.12 86 GLU A O 1
ATOM 692 N N . ARG A 1 87 ? -7.140 -2.738 -2.499 1.00 80.81 87 ARG A N 1
ATOM 693 C CA . ARG A 1 87 ? -6.322 -2.006 -3.460 1.00 80.81 87 ARG A CA 1
ATOM 694 C C . ARG A 1 87 ? -6.013 -2.893 -4.643 1.00 80.81 87 ARG A C 1
ATOM 696 O O . ARG A 1 87 ? -5.468 -3.981 -4.484 1.00 80.81 87 ARG A O 1
ATOM 703 N N . GLU A 1 88 ? -6.270 -2.381 -5.835 1.00 77.94 88 GLU A N 1
ATOM 704 C CA . GLU A 1 88 ? -5.797 -2.981 -7.075 1.00 77.94 88 GLU A CA 1
ATOM 705 C C . GLU A 1 88 ? -4.651 -2.124 -7.622 1.00 77.94 88 GLU A C 1
ATOM 707 O O . GLU A 1 88 ? -4.807 -0.935 -7.897 1.00 77.94 88 GLU A O 1
ATOM 712 N N . MET A 1 89 ? -3.471 -2.721 -7.751 1.00 72.50 89 MET A N 1
ATOM 713 C CA . MET A 1 89 ? -2.311 -2.108 -8.386 1.00 72.50 89 MET A CA 1
ATOM 714 C C . MET A 1 89 ? -2.056 -2.790 -9.724 1.00 72.50 89 MET A C 1
ATOM 716 O O . MET A 1 89 ? -2.056 -4.016 -9.821 1.00 72.50 89 MET A O 1
ATOM 720 N N . ARG A 1 90 ? -1.802 -1.997 -10.766 1.00 67.06 90 ARG A N 1
ATOM 721 C CA . ARG A 1 90 ? -1.407 -2.502 -12.085 1.00 67.06 90 ARG A CA 1
ATOM 722 C C . ARG A 1 90 ? 0.017 -2.072 -12.383 1.00 67.06 90 ARG A C 1
ATOM 724 O O . ARG A 1 90 ? 0.318 -0.881 -12.375 1.00 67.06 90 ARG A O 1
ATOM 731 N N . LEU A 1 91 ? 0.888 -3.041 -12.641 1.00 62.25 91 LEU A N 1
ATOM 732 C CA . LEU A 1 91 ? 2.287 -2.819 -12.990 1.00 62.25 91 LEU A CA 1
ATOM 733 C C . LEU A 1 91 ? 2.521 -3.409 -14.385 1.00 62.25 91 LEU A C 1
ATOM 735 O O . LEU A 1 91 ? 2.658 -4.618 -14.549 1.00 62.25 91 LEU A O 1
ATOM 739 N N . ALA A 1 92 ? 2.483 -2.547 -15.407 1.00 68.25 92 ALA A N 1
ATOM 740 C CA . ALA A 1 92 ? 2.379 -2.942 -16.817 1.00 68.25 92 ALA A CA 1
ATOM 741 C C . ALA A 1 92 ? 1.170 -3.874 -17.071 1.00 68.25 92 ALA A C 1
ATOM 743 O O . ALA A 1 92 ? 0.033 -3.463 -16.848 1.00 68.25 92 ALA A O 1
ATOM 744 N N . SER A 1 93 ? 1.393 -5.111 -17.524 1.00 64.38 93 SER A N 1
ATOM 745 C CA . SER A 1 93 ? 0.352 -6.134 -17.723 1.00 64.38 93 SER A CA 1
ATOM 746 C C . SER A 1 93 ? 0.001 -6.918 -16.450 1.00 64.38 93 SER A C 1
ATOM 748 O O . SER A 1 93 ? -0.861 -7.795 -16.483 1.00 64.38 93 SER A O 1
ATOM 750 N N . LEU A 1 94 ? 0.668 -6.632 -15.331 1.00 60.31 94 LEU A N 1
ATOM 751 C CA . LEU A 1 94 ? 0.579 -7.411 -14.104 1.00 60.31 94 LEU A CA 1
ATOM 752 C C . LEU A 1 94 ? -0.450 -6.788 -13.153 1.00 60.31 94 LEU A C 1
ATOM 754 O O . LEU A 1 94 ? -0.265 -5.667 -12.680 1.00 60.31 94 LEU A O 1
ATOM 758 N N . ALA A 1 95 ? -1.535 -7.514 -12.880 1.00 69.56 95 ALA A N 1
ATOM 759 C CA . ALA A 1 95 ? -2.532 -7.128 -11.885 1.00 69.56 95 ALA A CA 1
ATOM 760 C C . ALA A 1 95 ? -2.139 -7.673 -10.506 1.00 69.56 95 ALA A C 1
ATOM 762 O O . ALA A 1 95 ? -1.875 -8.869 -10.351 1.00 69.56 95 ALA A O 1
ATOM 763 N N . ILE A 1 96 ? -2.099 -6.781 -9.520 1.00 72.38 96 ILE A N 1
ATOM 764 C CA . ILE A 1 96 ? -1.799 -7.074 -8.123 1.00 72.38 96 ILE A CA 1
ATOM 765 C C . ILE A 1 96 ? -3.002 -6.627 -7.294 1.00 72.38 96 ILE A C 1
ATOM 767 O O . ILE A 1 96 ? -3.234 -5.434 -7.119 1.00 72.38 96 ILE A O 1
ATOM 771 N N . GLY A 1 97 ? -3.776 -7.585 -6.793 1.00 76.31 97 GLY A N 1
ATOM 772 C CA . GLY A 1 97 ? -4.852 -7.322 -5.838 1.00 76.31 97 GLY A CA 1
ATOM 773 C C . GLY A 1 97 ? -4.329 -7.420 -4.408 1.00 76.31 97 GLY A C 1
ATOM 774 O O . GLY A 1 97 ? -3.616 -8.364 -4.074 1.00 76.31 97 GLY A O 1
ATOM 775 N N . TYR A 1 98 ? -4.683 -6.462 -3.564 1.00 80.88 98 TYR A N 1
ATOM 776 C CA . TYR A 1 98 ? -4.367 -6.429 -2.143 1.00 80.88 98 TYR A CA 1
ATOM 777 C C . TYR A 1 98 ? -5.654 -6.205 -1.366 1.00 80.88 98 TYR A C 1
ATOM 779 O O . TYR A 1 98 ? -6.283 -5.164 -1.516 1.00 80.88 98 TYR A O 1
ATOM 787 N N . ARG A 1 99 ? -6.027 -7.144 -0.502 1.00 82.25 99 ARG A N 1
ATOM 788 C CA . ARG A 1 99 ? -7.115 -6.951 0.454 1.00 82.25 99 ARG A CA 1
ATOM 789 C C . ARG A 1 99 ? -6.584 -7.160 1.858 1.00 82.25 99 ARG A C 1
ATOM 791 O O . ARG A 1 99 ? -5.987 -8.190 2.144 1.00 82.25 99 ARG A O 1
ATOM 798 N N . GLN A 1 100 ? -6.809 -6.193 2.734 1.00 82.44 100 GLN A N 1
ATOM 799 C CA . GLN A 1 100 ? -6.492 -6.284 4.152 1.00 82.44 100 GLN A CA 1
ATOM 800 C C . GLN A 1 100 ? -7.781 -6.154 4.943 1.00 82.44 100 GLN A C 1
ATOM 802 O O . GLN A 1 100 ? -8.528 -5.200 4.751 1.00 82.44 100 GLN A O 1
ATOM 807 N N . ARG A 1 101 ? -8.020 -7.080 5.866 1.00 83.69 101 ARG A N 1
ATOM 808 C CA . ARG A 1 101 ? -9.094 -6.984 6.853 1.00 83.69 101 ARG A CA 1
ATOM 809 C C . ARG A 1 101 ? -8.482 -7.029 8.233 1.00 83.69 101 ARG A C 1
ATOM 811 O O . ARG A 1 101 ? -7.591 -7.836 8.480 1.00 83.69 101 ARG A O 1
ATOM 818 N N . ILE A 1 102 ? -8.936 -6.162 9.125 1.00 81.31 102 ILE A N 1
ATOM 819 C CA . ILE A 1 102 ? -8.538 -6.207 10.527 1.00 81.31 102 ILE A CA 1
ATOM 820 C C . ILE A 1 102 ? -9.786 -6.219 11.382 1.00 81.31 102 ILE A C 1
ATOM 822 O O . ILE A 1 102 ? -10.589 -5.288 11.347 1.00 81.31 102 ILE A O 1
ATOM 826 N N . ILE A 1 103 ? -9.921 -7.289 12.156 1.00 82.81 103 ILE A N 1
ATOM 827 C CA . ILE A 1 103 ? -10.986 -7.425 13.139 1.00 82.8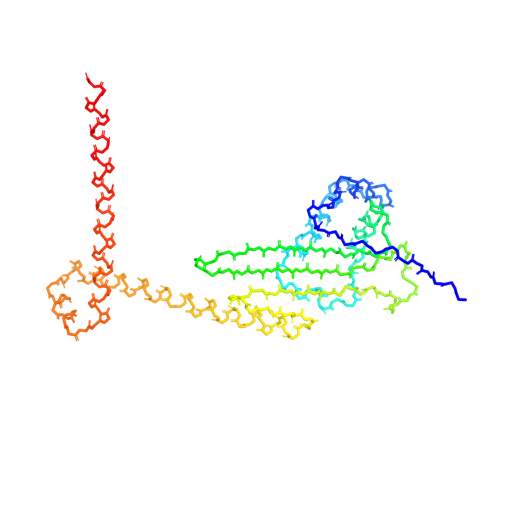1 103 ILE A CA 1
ATOM 828 C C . ILE A 1 103 ? -10.513 -6.774 14.430 1.00 82.81 103 ILE A C 1
ATOM 830 O O . ILE A 1 103 ? -9.531 -7.218 15.018 1.00 82.81 103 ILE A O 1
ATOM 834 N N . PHE A 1 104 ? -11.232 -5.754 14.870 1.00 81.12 104 PHE A N 1
ATOM 835 C CA . PHE A 1 104 ? -11.077 -5.092 16.148 1.00 81.12 104 PHE A CA 1
ATOM 836 C C . PHE A 1 104 ? -12.250 -5.460 17.050 1.00 81.12 104 PHE A C 1
ATOM 838 O O . PHE A 1 104 ? -13.419 -5.283 16.708 1.00 81.12 104 PHE A O 1
ATOM 845 N N . THR A 1 105 ? -11.931 -5.949 18.238 1.00 79.75 105 THR A N 1
ATOM 846 C CA . THR A 1 105 ? -12.851 -5.853 19.375 1.00 79.75 105 THR A CA 1
ATOM 847 C C . THR A 1 105 ? -12.440 -4.572 20.110 1.00 79.75 105 THR A C 1
ATOM 849 O O . THR A 1 105 ? -11.231 -4.428 20.251 1.00 79.75 105 THR A O 1
ATOM 852 N N . PRO A 1 106 ? -13.347 -3.626 20.417 1.00 71.88 106 PRO A N 1
ATOM 853 C CA . PRO A 1 106 ? -13.086 -2.396 21.176 1.00 71.88 106 PRO A CA 1
ATOM 854 C C . PRO A 1 106 ? -13.406 -2.498 22.681 1.00 71.88 106 PRO A C 1
ATOM 856 O O . PRO A 1 106 ? -14.478 -2.949 23.102 1.00 71.88 106 PRO A O 1
ATOM 859 N N . GLN A 1 107 ? -12.507 -1.973 23.511 1.00 72.94 107 GLN A N 1
ATOM 860 C CA . GLN A 1 107 ? -12.665 -1.966 24.958 1.00 72.94 107 GLN A CA 1
ATOM 861 C C . GLN A 1 107 ? -13.394 -0.689 25.355 1.00 72.94 107 GLN A C 1
ATOM 863 O O . GLN A 1 107 ? -12.794 0.378 25.514 1.00 72.94 107 GLN A O 1
ATOM 868 N N . PHE A 1 108 ? -14.704 -0.800 25.568 1.00 69.62 108 PHE A N 1
ATOM 869 C CA . PHE A 1 108 ? -15.516 0.315 26.060 1.00 69.62 108 PHE A CA 1
ATOM 870 C C . PHE A 1 108 ? -15.243 0.665 27.536 1.00 69.62 108 PHE A C 1
ATOM 872 O O . PHE A 1 108 ? -15.668 1.726 28.000 1.00 69.62 108 PHE A O 1
ATOM 879 N N . ARG A 1 109 ? -14.544 -0.206 28.282 1.00 63.44 109 ARG A N 1
ATOM 880 C CA . ARG A 1 109 ? -14.124 -0.004 29.680 1.00 63.44 109 ARG A CA 1
ATOM 881 C C . ARG A 1 109 ? -12.609 -0.199 29.824 1.00 63.44 109 ARG A C 1
ATOM 883 O O . ARG A 1 109 ? -12.057 -1.031 29.110 1.00 63.44 109 ARG A O 1
ATOM 890 N N . PRO A 1 110 ? -11.945 0.521 30.748 1.00 56.69 110 PRO A N 1
ATOM 891 C CA . PRO A 1 110 ? -10.517 0.348 30.994 1.00 56.69 110 PRO A CA 1
ATOM 892 C C . PRO A 1 110 ? -10.216 -1.077 31.499 1.00 56.69 110 PRO A C 1
ATOM 894 O O . PRO A 1 110 ? -10.974 -1.601 32.326 1.00 56.69 110 PRO A O 1
ATOM 897 N N . PRO A 1 111 ? -9.129 -1.706 31.020 1.00 54.12 111 PRO A N 1
ATOM 898 C CA . PRO A 1 111 ? -8.824 -3.101 31.318 1.00 54.12 111 PRO A CA 1
ATOM 899 C C . PRO A 1 111 ? -8.567 -3.287 32.816 1.00 54.12 111 PRO A C 1
ATOM 901 O O . PRO A 1 111 ? -7.813 -2.528 33.423 1.00 54.12 111 PRO A O 1
ATOM 904 N N . HIS A 1 112 ? -9.198 -4.300 33.418 1.00 50.38 112 HIS A N 1
ATOM 905 C CA . HIS A 1 112 ? -8.932 -4.699 34.807 1.00 50.38 112 HIS A CA 1
ATOM 906 C C . HIS A 1 112 ? -7.658 -5.549 34.927 1.00 50.38 112 HIS A C 1
ATOM 908 O O . HIS A 1 112 ? -7.080 -5.637 36.008 1.00 50.38 112 HIS A O 1
ATOM 914 N N . SER A 1 113 ? -7.192 -6.149 33.826 1.00 45.28 113 SER A N 1
ATOM 915 C CA . SER A 1 113 ? -5.985 -6.971 33.788 1.00 45.28 113 SER A CA 1
ATOM 916 C C . SER A 1 113 ? -5.251 -6.859 32.448 1.00 45.28 113 SER A C 1
ATOM 918 O O . SER A 1 113 ? -5.841 -6.554 31.411 1.00 45.28 113 SER A O 1
ATOM 920 N N . SER A 1 114 ? -3.949 -7.151 32.450 1.00 49.03 114 SER A N 1
ATOM 921 C CA . SER A 1 114 ? -3.109 -7.144 31.246 1.00 49.03 114 SER A CA 1
ATOM 922 C C . SER A 1 114 ? -3.374 -8.305 30.277 1.00 49.03 114 SER A C 1
ATOM 924 O O . SER A 1 114 ? -2.731 -8.393 29.232 1.00 49.03 114 SER A O 1
ATOM 926 N N . SER A 1 115 ? -4.311 -9.197 30.601 1.00 44.22 115 SER A N 1
ATOM 927 C CA . SER A 1 115 ? -4.759 -10.299 29.743 1.00 44.22 115 SER A CA 1
ATOM 928 C C . SER A 1 115 ? -6.044 -10.000 28.970 1.00 44.22 115 SER A C 1
ATOM 930 O O . SER A 1 115 ? -6.377 -10.766 28.069 1.00 44.22 115 SER A O 1
ATOM 932 N N . ASP A 1 116 ? -6.735 -8.896 29.276 1.00 45.22 116 ASP A N 1
ATOM 933 C CA . ASP A 1 116 ? -8.006 -8.533 28.630 1.00 45.22 116 ASP A CA 1
ATOM 934 C C . ASP A 1 116 ? -7.821 -7.785 27.304 1.00 45.22 116 ASP A C 1
ATOM 936 O O . ASP A 1 116 ? -8.799 -7.475 26.623 1.00 45.22 116 ASP A O 1
ATOM 940 N N . PHE A 1 117 ? -6.574 -7.473 26.935 1.00 49.44 117 PHE A N 1
ATOM 941 C CA . PHE A 1 117 ? -6.271 -6.702 25.736 1.00 49.44 117 PHE A CA 1
ATOM 942 C C . PHE A 1 117 ? -6.708 -7.408 24.452 1.00 49.44 117 PHE A C 1
ATOM 944 O O . PHE A 1 117 ? -6.585 -8.622 24.263 1.00 49.44 117 PHE A O 1
ATOM 951 N N . GLU A 1 118 ? -7.261 -6.590 23.570 1.00 56.91 118 GLU A N 1
ATOM 952 C CA . GLU A 1 118 ? -8.030 -7.026 22.422 1.00 56.91 118 GLU A CA 1
ATOM 953 C C . GLU A 1 118 ? -7.152 -7.435 21.256 1.00 56.91 118 GLU A C 1
ATOM 955 O O . GLU A 1 118 ? -6.070 -6.895 21.015 1.00 56.91 118 GLU A O 1
ATOM 960 N N . ARG A 1 119 ? -7.656 -8.412 20.504 1.00 60.09 119 ARG A N 1
ATOM 961 C CA . ARG A 1 119 ? -6.942 -9.006 19.383 1.00 60.09 119 ARG A CA 1
ATOM 962 C C . ARG A 1 119 ? -7.323 -8.278 18.106 1.00 60.09 119 ARG A C 1
ATOM 964 O O . ARG A 1 119 ? -8.473 -8.355 17.685 1.00 60.09 119 ARG A O 1
ATOM 971 N N . ALA A 1 120 ? -6.341 -7.633 17.484 1.00 62.00 120 ALA A N 1
ATOM 972 C CA . ALA A 1 120 ? -6.387 -7.348 16.060 1.00 62.00 120 ALA A CA 1
ATOM 973 C C . ALA A 1 120 ? -6.053 -8.652 15.325 1.00 62.00 120 ALA A C 1
ATOM 975 O O . ALA A 1 120 ? -4.954 -9.179 15.491 1.00 62.00 120 ALA A O 1
ATOM 976 N N . ILE A 1 121 ? -6.996 -9.201 14.559 1.00 67.31 121 ILE A N 1
ATOM 977 C CA . ILE A 1 121 ? -6.722 -10.354 13.689 1.00 67.31 121 ILE A CA 1
ATOM 978 C C . ILE A 1 121 ? -6.623 -9.817 12.262 1.00 67.31 121 ILE A C 1
ATOM 980 O O . ILE A 1 121 ? -7.659 -9.489 11.676 1.00 67.31 121 ILE A O 1
ATOM 984 N N . PRO A 1 122 ? -5.400 -9.634 11.735 1.00 71.50 122 PRO A N 1
ATOM 985 C CA . PRO A 1 122 ? -5.208 -9.235 10.354 1.00 71.50 122 PRO A CA 1
ATOM 986 C C . PRO A 1 122 ? -5.368 -10.437 9.417 1.00 71.50 122 PRO A C 1
ATOM 988 O O . PRO A 1 122 ? -4.734 -11.474 9.598 1.00 71.50 122 PRO A O 1
ATOM 991 N N . GLU A 1 123 ? -6.164 -10.264 8.371 1.00 74.69 123 GLU A N 1
ATOM 992 C CA . GLU A 1 123 ? -6.252 -11.171 7.231 1.00 74.69 123 GLU A CA 1
ATOM 993 C C . GLU A 1 123 ? -5.806 -10.403 5.990 1.00 74.69 123 GLU A C 1
ATOM 995 O O . GLU A 1 123 ? -6.404 -9.381 5.639 1.00 74.69 123 GLU A O 1
ATOM 1000 N N . ILE A 1 124 ? -4.733 -10.857 5.340 1.00 76.12 124 ILE A N 1
ATOM 1001 C CA . ILE A 1 124 ? -4.241 -10.237 4.108 1.00 76.12 124 ILE A CA 1
ATOM 1002 C C . ILE A 1 124 ? -4.391 -11.228 2.959 1.00 76.12 124 ILE A C 1
ATOM 1004 O O . ILE A 1 124 ? -3.846 -12.327 3.000 1.00 76.12 124 ILE A O 1
ATOM 1008 N N . GLU A 1 125 ? -5.099 -10.826 1.911 1.00 77.44 125 GLU A N 1
ATOM 1009 C CA . GLU A 1 125 ? -5.198 -11.560 0.654 1.00 77.44 125 GLU A CA 1
ATOM 1010 C C . GLU A 1 125 ? -4.403 -10.810 -0.421 1.00 77.44 125 GLU A C 1
ATOM 1012 O O . GLU A 1 125 ? -4.652 -9.637 -0.704 1.00 77.44 125 GLU A O 1
ATOM 1017 N N . LEU A 1 126 ? -3.432 -11.492 -1.022 1.00 74.75 126 LEU A N 1
ATOM 1018 C CA . LEU A 1 126 ? -2.680 -11.026 -2.178 1.00 74.75 126 LEU A CA 1
ATOM 1019 C C . LEU A 1 126 ? -3.111 -11.822 -3.401 1.00 74.75 126 LEU A C 1
ATOM 1021 O O . LEU A 1 126 ? -3.089 -13.049 -3.387 1.00 74.75 126 LEU A O 1
ATOM 1025 N N . ASN A 1 127 ? -3.460 -11.132 -4.476 1.00 75.44 127 ASN A N 1
ATOM 1026 C CA . ASN A 1 127 ? -3.674 -11.737 -5.779 1.00 75.44 127 ASN A CA 1
ATOM 1027 C C . ASN A 1 127 ? -2.534 -11.307 -6.700 1.00 75.44 127 ASN A C 1
ATOM 1029 O O . ASN A 1 127 ? -2.468 -10.145 -7.094 1.00 75.44 127 ASN A O 1
ATOM 1033 N N . LEU A 1 128 ? -1.625 -12.227 -7.008 1.00 71.75 128 LEU A N 1
ATOM 1034 C CA . LEU A 1 128 ? -0.472 -12.000 -7.877 1.00 71.75 128 LEU A CA 1
ATOM 1035 C C . LEU A 1 128 ? -0.608 -12.921 -9.086 1.00 71.75 128 LEU A C 1
ATOM 1037 O O . LEU A 1 128 ? -0.567 -14.138 -8.929 1.00 71.75 128 LEU A O 1
ATOM 1041 N N . LEU A 1 129 ? -0.767 -12.356 -10.289 1.00 68.56 129 LEU A N 1
ATOM 1042 C CA . LEU A 1 129 ? -0.830 -13.138 -11.538 1.00 68.56 129 LEU A CA 1
ATOM 1043 C C . LEU A 1 129 ? -1.919 -14.239 -11.531 1.00 68.56 129 LEU A C 1
ATOM 1045 O O . LEU A 1 129 ? -1.751 -15.291 -12.140 1.00 68.56 129 LEU A O 1
ATOM 1049 N N . GLY A 1 130 ? -3.031 -14.016 -10.821 1.00 69.12 130 GLY A N 1
ATOM 1050 C CA . GLY A 1 130 ? -4.128 -14.983 -10.678 1.00 69.12 130 GLY A CA 1
ATOM 1051 C C . GLY A 1 130 ? -3.958 -15.988 -9.531 1.00 69.12 130 GLY A C 1
ATOM 1052 O O . GLY A 1 130 ? -4.913 -16.693 -9.200 1.00 69.12 130 GLY A O 1
ATOM 1053 N N . ALA A 1 131 ? -2.791 -16.033 -8.881 1.00 74.69 131 ALA A N 1
ATOM 1054 C CA . ALA A 1 131 ? -2.581 -16.808 -7.666 1.00 74.69 131 ALA A CA 1
ATOM 1055 C C . ALA A 1 131 ? -3.043 -16.010 -6.439 1.00 74.69 131 ALA A C 1
ATOM 1057 O O . ALA A 1 131 ? -2.556 -14.908 -6.175 1.00 74.69 131 ALA A O 1
ATOM 1058 N N . LYS A 1 132 ? -3.970 -16.588 -5.667 1.00 78.50 132 LYS A N 1
ATOM 1059 C CA . LYS A 1 132 ? -4.441 -16.027 -4.395 1.00 78.50 132 LYS A CA 1
ATOM 1060 C C . LYS A 1 132 ? -3.597 -16.570 -3.243 1.00 78.50 132 LYS A C 1
ATOM 1062 O O . LYS A 1 132 ? -3.669 -17.754 -2.926 1.00 78.50 132 LYS A O 1
ATOM 1067 N N . LEU A 1 133 ? -2.831 -15.697 -2.605 1.00 77.50 133 LEU A N 1
ATOM 1068 C CA . LEU A 1 133 ? -2.075 -15.968 -1.389 1.00 77.50 133 LEU A CA 1
ATOM 1069 C C . LEU A 1 133 ? -2.811 -15.345 -0.205 1.00 77.50 133 LEU A C 1
ATOM 1071 O O . LEU A 1 133 ? -3.067 -14.143 -0.188 1.00 77.50 133 LEU A O 1
ATOM 1075 N N . ARG A 1 134 ? -3.149 -16.163 0.789 1.00 79.12 134 ARG A N 1
ATOM 1076 C CA . ARG A 1 134 ? -3.689 -15.695 2.067 1.00 79.12 134 ARG A CA 1
ATOM 1077 C C . ARG A 1 134 ? -2.565 -15.696 3.086 1.00 79.12 134 ARG A C 1
ATOM 1079 O O . ARG A 1 134 ? -1.968 -16.738 3.321 1.00 79.12 134 ARG A O 1
ATOM 1086 N N . LEU A 1 135 ? -2.285 -14.531 3.651 1.00 75.94 135 LEU A N 1
ATOM 1087 C CA . LEU A 1 135 ? -1.286 -14.331 4.687 1.00 75.94 135 LEU A CA 1
ATOM 1088 C C . LEU A 1 135 ? -2.027 -14.160 6.013 1.00 75.94 135 LEU A C 1
ATOM 1090 O O . LEU A 1 135 ? -2.660 -13.128 6.257 1.00 75.94 135 LEU A O 1
ATOM 1094 N N . ALA A 1 136 ? -1.962 -15.194 6.846 1.00 70.31 136 ALA A N 1
ATOM 1095 C CA . ALA A 1 136 ? -2.573 -15.209 8.173 1.00 70.31 136 ALA A CA 1
ATOM 1096 C C . ALA A 1 136 ? -1.519 -15.099 9.284 1.00 70.31 136 ALA A C 1
ATOM 1098 O O . ALA A 1 136 ? -1.841 -14.717 10.410 1.00 70.31 136 ALA A O 1
ATOM 1099 N N . SER A 1 137 ? -0.252 -15.405 8.980 1.00 75.88 137 SER A N 1
ATOM 1100 C CA . SER A 1 137 ? 0.829 -15.376 9.963 1.00 75.88 137 SER A CA 1
ATOM 1101 C C . SER A 1 137 ? 1.844 -14.257 9.721 1.00 75.88 137 SER A C 1
ATOM 1103 O O . SER A 1 137 ? 2.118 -13.827 8.601 1.00 75.88 137 SER A O 1
ATOM 1105 N N . LEU A 1 138 ? 2.464 -13.795 10.811 1.00 76.75 138 LEU A N 1
ATOM 1106 C CA . LEU A 1 138 ? 3.537 -12.799 10.763 1.00 76.75 138 LEU A CA 1
ATOM 1107 C C . LEU A 1 138 ? 4.727 -13.271 9.913 1.00 76.75 138 LEU A C 1
ATOM 1109 O O . LEU A 1 138 ? 5.358 -12.464 9.231 1.00 76.75 138 LEU A O 1
ATOM 1113 N N . VAL A 1 139 ? 5.036 -14.569 9.972 1.00 79.81 139 VAL A N 1
ATOM 1114 C CA . VAL A 1 139 ? 6.151 -15.181 9.238 1.00 79.81 139 VAL A CA 1
ATOM 1115 C C . VAL A 1 139 ? 5.876 -15.155 7.739 1.00 79.81 139 VAL A C 1
ATOM 1117 O O . VAL A 1 139 ? 6.749 -14.747 6.978 1.00 79.81 139 VAL A O 1
ATOM 1120 N N . GLU A 1 140 ? 4.658 -15.504 7.319 1.00 80.62 140 GLU A N 1
ATOM 1121 C CA . GLU A 1 140 ? 4.231 -15.416 5.919 1.00 80.62 140 GLU A CA 1
ATOM 1122 C C . GLU A 1 140 ? 4.329 -13.985 5.383 1.00 80.62 140 GLU A C 1
ATOM 1124 O O . GLU A 1 140 ? 4.837 -13.771 4.281 1.00 80.62 140 GLU A O 1
ATOM 1129 N N . VAL A 1 141 ? 3.902 -12.989 6.168 1.00 78.94 141 VAL A N 1
ATOM 1130 C CA . VAL A 1 141 ? 4.004 -11.574 5.778 1.00 78.94 141 VAL A CA 1
ATOM 1131 C C . VAL A 1 141 ? 5.459 -11.142 5.640 1.00 78.94 141 VAL A C 1
ATOM 1133 O O . VAL A 1 141 ? 5.808 -10.516 4.640 1.00 78.94 141 VAL A O 1
ATOM 1136 N N . LEU A 1 142 ? 6.319 -11.482 6.605 1.00 82.62 142 LEU A N 1
ATOM 1137 C CA . LEU A 1 142 ? 7.743 -11.149 6.539 1.00 82.62 142 LEU A CA 1
ATOM 1138 C C . LEU A 1 142 ? 8.422 -11.817 5.343 1.00 82.62 142 LEU A C 1
ATOM 1140 O O . LEU A 1 142 ? 9.155 -11.149 4.622 1.00 82.62 142 LEU A O 1
ATOM 1144 N N . LEU A 1 143 ? 8.152 -13.099 5.104 1.00 85.75 143 LEU A N 1
ATOM 1145 C CA . LEU A 1 143 ? 8.706 -13.833 3.970 1.00 85.75 143 LEU A CA 1
ATOM 1146 C C . LEU A 1 143 ? 8.225 -13.247 2.638 1.00 85.75 143 LEU A C 1
ATOM 1148 O O . LEU A 1 143 ? 9.006 -13.061 1.712 1.00 85.75 143 LEU A O 1
ATOM 1152 N N . THR A 1 144 ? 6.952 -12.872 2.556 1.00 82.06 144 THR A N 1
ATOM 1153 C CA . THR A 1 144 ? 6.417 -12.205 1.365 1.00 82.06 144 THR A CA 1
ATOM 1154 C C . THR A 1 144 ? 7.077 -10.842 1.153 1.00 82.06 144 THR A C 1
ATOM 1156 O O . THR A 1 144 ? 7.438 -10.502 0.028 1.00 82.06 144 THR A O 1
ATOM 1159 N N . GLN A 1 145 ? 7.307 -10.074 2.223 1.00 82.56 145 GLN A N 1
ATOM 1160 C CA . GLN A 1 145 ? 8.027 -8.801 2.156 1.00 82.56 145 GLN A CA 1
ATOM 1161 C C . GLN A 1 145 ? 9.480 -8.966 1.713 1.00 82.56 145 GLN A C 1
ATOM 1163 O O . GLN A 1 145 ? 9.941 -8.182 0.885 1.00 82.56 145 GLN A O 1
ATOM 1168 N N . THR A 1 146 ? 10.205 -9.963 2.230 1.00 84.44 146 THR A N 1
ATOM 1169 C CA . THR A 1 146 ? 11.597 -10.201 1.827 1.00 84.44 146 THR A CA 1
ATOM 1170 C C . THR A 1 146 ? 11.687 -10.656 0.377 1.00 84.44 146 THR A C 1
ATOM 1172 O O . THR A 1 146 ? 12.541 -10.158 -0.353 1.00 84.44 146 THR A O 1
ATOM 1175 N N . VAL A 1 147 ? 10.778 -11.526 -0.074 1.00 86.62 147 VAL A N 1
ATOM 1176 C CA . VAL A 1 147 ? 10.698 -11.949 -1.478 1.00 86.62 147 VAL A CA 1
ATOM 1177 C C . VAL A 1 147 ? 10.388 -10.757 -2.386 1.00 86.62 147 VAL A C 1
ATOM 1179 O O . VAL A 1 147 ? 11.099 -10.552 -3.369 1.00 86.62 147 VAL A O 1
ATOM 1182 N N . LEU A 1 148 ? 9.401 -9.918 -2.045 1.00 83.00 148 LEU A N 1
ATOM 1183 C CA . LEU A 1 148 ? 9.111 -8.702 -2.816 1.00 83.00 148 LEU A CA 1
ATOM 1184 C C . LEU A 1 148 ? 10.308 -7.742 -2.849 1.00 83.00 148 LEU A C 1
ATOM 1186 O O . LEU A 1 148 ? 10.609 -7.181 -3.901 1.00 83.00 148 LEU A O 1
ATOM 1190 N N . ALA A 1 149 ? 11.003 -7.558 -1.724 1.00 85.25 149 ALA A N 1
ATOM 1191 C CA . ALA A 1 149 ? 12.177 -6.694 -1.649 1.00 85.25 149 ALA A CA 1
ATOM 1192 C C . ALA A 1 149 ? 13.334 -7.230 -2.508 1.00 85.25 149 ALA A C 1
ATOM 1194 O O . ALA A 1 149 ? 13.978 -6.458 -3.222 1.00 85.25 149 ALA A O 1
ATOM 1195 N N . LEU A 1 150 ? 13.566 -8.545 -2.494 1.00 88.69 150 LEU A N 1
ATOM 1196 C CA . LEU A 1 150 ? 14.575 -9.198 -3.325 1.00 88.69 150 LEU A CA 1
ATOM 1197 C C . LEU A 1 150 ? 14.255 -9.024 -4.813 1.00 88.69 150 LEU A C 1
ATOM 1199 O O . LEU A 1 150 ? 15.110 -8.570 -5.570 1.00 88.69 150 LEU A O 1
ATOM 1203 N N . ILE A 1 151 ? 13.012 -9.308 -5.216 1.00 86.62 151 ILE A N 1
ATOM 1204 C CA . ILE A 1 151 ? 12.542 -9.109 -6.593 1.00 86.62 151 ILE A CA 1
ATOM 1205 C C . ILE A 1 151 ? 12.730 -7.645 -7.000 1.00 86.62 151 ILE A C 1
ATOM 1207 O O . ILE A 1 151 ? 13.329 -7.372 -8.037 1.00 86.62 151 ILE A O 1
ATOM 1211 N N . SER A 1 152 ? 12.302 -6.695 -6.165 1.00 83.25 152 SER A N 1
ATOM 1212 C CA . SER A 1 152 ? 12.467 -5.263 -6.434 1.00 83.25 152 SER A CA 1
ATOM 1213 C C . SER A 1 152 ? 13.936 -4.863 -6.588 1.00 83.25 152 SER A C 1
ATOM 1215 O O . SER A 1 152 ? 14.253 -4.032 -7.435 1.00 83.25 152 SER A O 1
ATOM 1217 N N . THR A 1 153 ? 14.834 -5.444 -5.791 1.00 87.44 153 THR A N 1
ATOM 1218 C CA . THR A 1 153 ? 16.275 -5.159 -5.852 1.00 87.44 153 THR A CA 1
ATOM 1219 C C . THR A 1 153 ? 16.886 -5.701 -7.140 1.00 87.44 153 THR A C 1
ATOM 1221 O O . THR A 1 153 ? 17.643 -4.995 -7.801 1.00 87.44 153 THR A O 1
ATOM 1224 N N . ILE A 1 154 ? 16.514 -6.922 -7.537 1.00 88.31 154 ILE A N 1
ATOM 1225 C CA . ILE A 1 154 ? 16.946 -7.530 -8.801 1.00 88.31 154 ILE A CA 1
ATOM 1226 C C . ILE A 1 154 ? 16.455 -6.692 -9.984 1.00 88.31 154 ILE A C 1
ATOM 1228 O O . ILE A 1 154 ? 17.245 -6.357 -10.863 1.00 88.31 154 ILE A O 1
ATOM 1232 N N . PHE A 1 155 ? 15.179 -6.296 -9.988 1.00 86.12 155 PHE A N 1
ATOM 1233 C CA . PHE A 1 155 ? 14.628 -5.428 -11.029 1.00 86.12 155 PHE A CA 1
ATOM 1234 C C . PHE A 1 155 ? 15.341 -4.077 -11.083 1.00 86.12 155 PHE A C 1
ATOM 1236 O O . PHE A 1 155 ? 15.684 -3.617 -12.169 1.00 86.12 155 PHE A O 1
ATOM 1243 N N . PHE A 1 156 ? 15.610 -3.455 -9.933 1.00 86.44 156 PHE A N 1
ATOM 1244 C CA . PHE A 1 156 ? 16.348 -2.197 -9.879 1.00 86.44 156 PHE A CA 1
ATOM 1245 C C . PHE A 1 156 ? 17.767 -2.344 -10.439 1.00 86.44 156 PHE A C 1
ATOM 1247 O O . PHE A 1 156 ? 18.170 -1.546 -11.281 1.00 86.44 156 PHE A O 1
ATOM 1254 N N . ALA A 1 157 ? 18.502 -3.380 -10.026 1.00 89.38 157 ALA A N 1
ATOM 1255 C CA . ALA A 1 157 ? 19.847 -3.652 -10.524 1.00 89.38 157 ALA A CA 1
ATOM 1256 C C . ALA A 1 157 ? 19.851 -3.915 -12.036 1.00 89.38 157 ALA A C 1
ATOM 1258 O O . ALA A 1 157 ? 20.721 -3.412 -12.745 1.00 89.38 157 ALA A O 1
ATOM 1259 N N . LEU A 1 158 ? 18.853 -4.646 -12.541 1.00 87.12 158 LEU A N 1
ATOM 1260 C CA . LEU A 1 158 ? 18.699 -4.926 -13.964 1.00 87.12 158 LEU A CA 1
ATOM 1261 C C . LEU A 1 158 ? 18.400 -3.647 -14.755 1.00 87.12 158 LEU A C 1
ATOM 1263 O O . LEU A 1 158 ? 19.068 -3.378 -15.747 1.00 87.12 158 LEU A O 1
ATOM 1267 N N . ILE A 1 159 ? 17.465 -2.816 -14.289 1.00 84.75 159 ILE A N 1
ATOM 1268 C CA . ILE A 1 159 ? 17.130 -1.539 -14.934 1.00 84.75 159 ILE A CA 1
ATOM 1269 C C . ILE A 1 159 ? 18.331 -0.588 -14.908 1.00 84.75 159 ILE A C 1
ATOM 1271 O O . ILE A 1 159 ? 18.694 -0.034 -15.944 1.00 84.75 159 ILE A O 1
ATOM 1275 N N . ALA A 1 160 ? 18.978 -0.420 -13.754 1.00 86.19 160 ALA A N 1
ATOM 1276 C CA . ALA A 1 160 ? 20.154 0.433 -13.615 1.00 86.19 160 ALA A CA 1
ATOM 1277 C C . ALA A 1 160 ? 21.316 -0.059 -14.492 1.00 86.19 160 ALA A C 1
ATOM 1279 O O . ALA A 1 160 ? 21.948 0.742 -15.178 1.00 86.19 160 ALA A O 1
ATOM 1280 N N . GLY A 1 161 ? 21.552 -1.374 -14.532 1.00 86.38 161 GLY A N 1
ATOM 1281 C CA . GLY A 1 161 ? 22.544 -2.000 -15.402 1.00 86.38 161 GLY A CA 1
ATOM 1282 C C . GLY A 1 161 ? 22.247 -1.767 -16.883 1.00 86.38 161 GLY A C 1
ATOM 1283 O O . GLY A 1 161 ? 23.134 -1.346 -17.621 1.00 86.38 161 GLY A O 1
ATOM 1284 N N . CYS A 1 162 ? 20.995 -1.949 -17.314 1.00 84.62 162 CYS A N 1
ATOM 1285 C CA . CYS A 1 162 ? 20.569 -1.654 -18.682 1.00 84.62 162 CYS A CA 1
ATOM 1286 C C . CYS A 1 162 ? 20.745 -0.171 -19.040 1.00 84.62 162 CYS A C 1
ATOM 1288 O O . CYS A 1 162 ? 21.189 0.134 -20.145 1.00 84.62 162 CYS A O 1
ATOM 1290 N N . LEU A 1 163 ? 20.439 0.749 -18.119 1.00 83.50 163 LEU A N 1
ATOM 1291 C CA . LEU A 1 163 ? 20.618 2.188 -18.330 1.00 83.50 163 LEU A CA 1
ATOM 1292 C C . LEU A 1 163 ? 22.096 2.571 -18.446 1.00 83.50 163 LEU A C 1
ATOM 1294 O O . LEU A 1 163 ? 22.463 3.293 -19.371 1.00 83.50 163 LEU A O 1
ATOM 1298 N N . LEU A 1 164 ? 22.950 2.067 -17.550 1.00 88.06 164 LEU A N 1
ATOM 1299 C CA . LEU A 1 164 ? 24.395 2.307 -17.597 1.00 88.06 164 LEU A CA 1
ATOM 1300 C C . LEU A 1 164 ? 25.020 1.713 -18.860 1.00 88.06 164 LEU A C 1
ATOM 1302 O O . LEU A 1 164 ? 25.825 2.372 -19.515 1.00 88.06 164 LEU A O 1
ATOM 1306 N N . TYR A 1 165 ? 24.615 0.498 -19.235 1.00 85.12 165 TYR A N 1
ATOM 1307 C CA . TYR A 1 165 ? 25.059 -0.138 -20.471 1.00 85.12 165 TYR A CA 1
ATOM 1308 C C . TYR A 1 165 ? 24.629 0.670 -21.700 1.00 85.12 165 TYR A C 1
ATOM 1310 O O . TYR A 1 165 ? 25.453 0.965 -22.562 1.00 85.12 165 TYR A O 1
ATOM 1318 N N . GLY A 1 166 ? 23.367 1.107 -21.749 1.00 83.00 166 GLY A N 1
ATOM 1319 C CA . GLY A 1 166 ? 22.862 1.976 -22.809 1.00 83.00 166 GLY A CA 1
ATOM 1320 C C . GLY A 1 166 ? 23.616 3.306 -22.896 1.00 83.00 166 GLY A C 1
ATOM 1321 O O . GLY A 1 166 ? 23.979 3.731 -23.990 1.00 83.00 166 GLY A O 1
ATOM 1322 N N . ALA A 1 167 ? 23.922 3.935 -21.757 1.00 82.94 167 ALA A N 1
ATOM 1323 C CA . ALA A 1 167 ? 24.710 5.165 -21.707 1.00 82.94 167 ALA A CA 1
ATOM 1324 C C . ALA A 1 167 ? 26.147 4.952 -22.211 1.00 82.94 167 ALA A C 1
ATOM 1326 O O . ALA A 1 167 ? 26.643 5.759 -22.995 1.00 82.94 167 ALA A O 1
ATOM 1327 N N . ALA A 1 168 ? 26.798 3.852 -21.825 1.00 84.69 168 ALA A N 1
ATOM 1328 C CA . ALA A 1 168 ? 28.134 3.507 -22.307 1.00 84.69 168 ALA A CA 1
ATOM 1329 C C . ALA A 1 168 ? 28.151 3.279 -23.827 1.00 84.69 168 ALA A C 1
ATOM 1331 O O . ALA A 1 168 ? 29.023 3.808 -24.516 1.00 84.69 168 ALA A O 1
ATOM 1332 N N . VAL A 1 169 ? 27.162 2.553 -24.360 1.00 84.88 169 VAL A N 1
ATOM 1333 C CA . VAL A 1 169 ? 26.988 2.345 -25.808 1.00 84.88 169 VAL A CA 1
ATOM 1334 C C . VAL A 1 169 ? 26.755 3.677 -26.524 1.00 84.88 169 VAL A C 1
ATOM 1336 O O . VAL A 1 169 ? 27.374 3.920 -27.556 1.00 84.88 169 VAL A O 1
ATOM 1339 N N . ALA A 1 170 ? 25.936 4.572 -25.964 1.00 82.44 170 ALA A N 1
ATOM 1340 C CA . ALA A 1 170 ? 25.687 5.890 -26.543 1.00 82.44 170 ALA A CA 1
ATOM 1341 C C . ALA A 1 170 ? 26.949 6.765 -26.576 1.00 82.44 170 ALA A C 1
ATOM 1343 O O . ALA A 1 170 ? 27.256 7.357 -27.610 1.00 82.44 170 ALA A O 1
ATOM 1344 N N . ILE A 1 171 ? 27.714 6.805 -25.481 1.00 85.81 171 ILE A N 1
ATOM 1345 C CA . ILE A 1 171 ? 28.996 7.519 -25.408 1.00 85.81 171 ILE A CA 1
ATOM 1346 C C . ILE A 1 171 ? 29.968 6.953 -26.450 1.00 85.81 171 ILE A C 1
ATOM 1348 O O . ILE A 1 171 ? 30.520 7.702 -27.255 1.00 85.81 171 ILE A O 1
ATOM 1352 N N . LEU A 1 172 ? 30.136 5.630 -26.496 1.00 84.56 172 LEU A N 1
ATOM 1353 C CA . LEU A 1 172 ? 31.010 4.979 -27.472 1.00 84.56 172 LEU A CA 1
ATOM 1354 C C . LEU A 1 172 ? 30.566 5.232 -28.914 1.00 84.56 172 LEU A C 1
ATOM 1356 O O . LEU A 1 172 ? 31.417 5.356 -29.788 1.00 84.56 172 LEU A O 1
ATOM 1360 N N . PHE A 1 173 ? 29.263 5.338 -29.174 1.00 85.12 173 PHE A N 1
ATOM 1361 C CA . PHE A 1 173 ? 28.753 5.643 -30.506 1.00 85.12 173 PHE A CA 1
ATOM 1362 C C . PHE A 1 173 ? 29.106 7.072 -30.933 1.00 85.12 173 PHE A C 1
ATOM 1364 O O . PHE A 1 173 ? 29.460 7.287 -32.088 1.00 85.12 173 PHE A O 1
ATOM 1371 N N . VAL A 1 174 ? 29.065 8.033 -30.003 1.00 85.44 174 VAL A N 1
ATOM 1372 C CA . VAL A 1 174 ? 29.454 9.428 -30.263 1.00 85.44 174 VAL A CA 1
ATOM 1373 C C . VAL A 1 174 ? 30.947 9.542 -30.580 1.00 85.44 174 VAL A C 1
ATOM 1375 O O . VAL A 1 174 ? 31.315 10.252 -31.512 1.00 85.44 174 VAL A O 1
ATOM 1378 N N . PHE A 1 175 ? 31.807 8.837 -29.839 1.00 88.38 175 PHE A N 1
ATOM 1379 C CA . PHE A 1 175 ? 33.261 8.949 -30.010 1.00 88.38 175 PHE A CA 1
ATOM 1380 C C . PHE A 1 175 ? 33.838 8.008 -31.084 1.00 88.38 175 PHE A C 1
ATOM 1382 O O . PHE A 1 175 ? 34.769 8.386 -31.794 1.00 88.38 175 PHE A O 1
ATOM 1389 N N . HIS A 1 176 ? 33.296 6.794 -31.238 1.00 88.94 176 HIS A N 1
ATOM 1390 C CA . HIS A 1 176 ? 33.837 5.739 -32.109 1.00 88.94 176 HIS A CA 1
ATOM 1391 C C . HIS A 1 176 ? 32.741 4.914 -32.826 1.00 88.94 176 HIS A C 1
ATOM 1393 O O . HIS A 1 176 ? 32.636 3.696 -32.629 1.00 88.94 176 HIS A O 1
ATOM 1399 N N . PRO A 1 177 ? 31.952 5.523 -33.731 1.00 85.38 177 PRO A N 1
ATOM 1400 C CA . PRO A 1 177 ? 30.791 4.870 -34.347 1.00 85.38 177 PRO A CA 1
ATOM 1401 C C . PRO A 1 177 ? 31.150 3.652 -35.216 1.00 85.38 177 PRO A C 1
ATOM 1403 O O . PRO A 1 177 ? 30.467 2.627 -35.169 1.00 85.38 177 PRO A O 1
ATOM 1406 N N . ALA A 1 178 ? 32.240 3.721 -35.990 1.00 82.62 178 ALA A N 1
ATOM 1407 C CA . ALA A 1 178 ? 32.651 2.641 -36.895 1.00 82.62 178 ALA A CA 1
ATOM 1408 C C . ALA A 1 178 ? 33.155 1.393 -36.145 1.00 82.62 178 ALA A C 1
ATOM 1410 O O . ALA A 1 178 ? 32.823 0.264 -36.500 1.00 82.62 178 ALA A O 1
ATOM 1411 N N . ALA A 1 179 ? 33.920 1.587 -35.067 1.00 82.94 179 ALA A N 1
ATOM 1412 C CA . ALA A 1 179 ? 34.411 0.483 -34.245 1.00 82.94 179 ALA A CA 1
ATOM 1413 C C . ALA A 1 179 ? 33.265 -0.201 -33.484 1.00 82.94 179 ALA A C 1
ATOM 1415 O O . ALA A 1 179 ? 33.220 -1.429 -33.397 1.00 82.94 179 ALA A O 1
ATOM 1416 N N . LEU A 1 180 ? 32.308 0.588 -32.983 1.00 83.12 180 LEU A N 1
ATOM 1417 C CA . LEU A 1 180 ? 31.152 0.079 -32.251 1.00 83.12 180 LEU A CA 1
ATOM 1418 C C . LEU A 1 180 ? 30.192 -0.708 -33.151 1.00 83.12 180 LEU A C 1
ATOM 1420 O O . LEU A 1 180 ? 29.738 -1.782 -32.767 1.00 83.12 180 LEU A O 1
ATOM 1424 N N . THR A 1 181 ? 29.909 -0.211 -34.357 1.00 80.25 181 THR A N 1
ATOM 1425 C CA . THR A 1 181 ? 29.061 -0.915 -35.336 1.00 80.25 181 THR A CA 1
ATOM 1426 C C . THR A 1 181 ? 29.696 -2.226 -35.794 1.00 80.25 181 THR A C 1
ATOM 1428 O O . THR A 1 181 ? 29.013 -3.248 -35.844 1.00 80.25 181 THR A O 1
ATOM 1431 N N . LEU A 1 182 ? 31.014 -2.251 -36.017 1.00 85.12 182 LEU A N 1
ATOM 1432 C CA . LEU A 1 182 ? 31.740 -3.487 -36.313 1.00 85.12 182 LEU A CA 1
ATOM 1433 C C . LEU A 1 182 ? 31.689 -4.474 -35.131 1.00 85.12 182 LEU A C 1
ATOM 1435 O O . LEU A 1 182 ? 31.424 -5.660 -35.325 1.00 85.12 182 LEU A O 1
ATOM 1439 N N . ALA A 1 183 ? 31.888 -4.000 -33.899 1.00 83.75 183 ALA A N 1
ATOM 1440 C CA . ALA A 1 183 ? 31.797 -4.832 -32.696 1.00 83.75 183 ALA A CA 1
ATOM 1441 C C . ALA A 1 183 ? 30.372 -5.363 -32.443 1.00 83.75 183 ALA A C 1
ATOM 1443 O O . ALA A 1 183 ? 30.202 -6.503 -32.000 1.00 83.75 183 ALA A O 1
ATOM 1444 N N . ALA A 1 184 ? 29.347 -4.579 -32.782 1.00 83.25 184 ALA A N 1
ATOM 1445 C CA . ALA A 1 184 ? 27.943 -4.964 -32.683 1.00 83.25 184 ALA A CA 1
ATOM 1446 C C . ALA A 1 184 ? 27.582 -6.133 -33.614 1.00 83.25 184 ALA A C 1
ATOM 1448 O O . ALA A 1 184 ? 26.807 -7.000 -33.219 1.00 83.25 184 ALA A O 1
ATOM 1449 N N . THR A 1 185 ? 28.199 -6.236 -34.800 1.00 84.06 185 THR A N 1
ATOM 1450 C CA . THR A 1 185 ? 28.005 -7.409 -35.684 1.00 84.06 185 THR A CA 1
ATOM 1451 C C . THR A 1 185 ? 28.564 -8.709 -35.101 1.00 84.06 185 THR A C 1
ATOM 1453 O O . THR A 1 185 ? 28.128 -9.794 -35.475 1.00 84.06 185 THR A O 1
ATOM 1456 N N . ARG A 1 186 ? 29.515 -8.607 -34.165 1.00 87.81 186 ARG A N 1
ATOM 1457 C CA . ARG A 1 186 ? 30.176 -9.752 -33.520 1.00 87.81 186 ARG A CA 1
ATOM 1458 C C . ARG A 1 186 ? 29.575 -10.106 -32.162 1.00 87.81 186 ARG A C 1
ATOM 1460 O O . ARG A 1 186 ? 29.880 -11.167 -31.627 1.00 87.81 186 ARG A O 1
ATOM 1467 N N . SER A 1 187 ? 28.743 -9.234 -31.591 1.00 87.12 187 SER A N 1
ATOM 1468 C CA . SER A 1 187 ? 28.164 -9.419 -30.260 1.00 87.12 187 SER A CA 1
ATOM 1469 C C . SER A 1 187 ? 26.685 -9.029 -30.229 1.00 87.12 187 SER A C 1
ATOM 1471 O O . SER A 1 187 ? 26.316 -7.856 -30.230 1.00 87.12 187 SER A O 1
ATOM 1473 N N . ALA A 1 188 ? 25.825 -10.047 -30.134 1.00 82.69 188 ALA A N 1
ATOM 1474 C CA . ALA A 1 188 ? 24.374 -9.899 -30.040 1.00 82.69 188 ALA A CA 1
ATOM 1475 C C . ALA A 1 188 ? 23.880 -8.888 -28.975 1.00 82.69 188 ALA A C 1
ATOM 1477 O O . ALA A 1 188 ? 23.026 -8.070 -29.321 1.00 82.69 188 ALA A O 1
ATOM 1478 N N . PRO A 1 189 ? 24.388 -8.858 -27.719 1.00 81.44 189 PRO A N 1
ATOM 1479 C CA . PRO A 1 189 ? 23.896 -7.900 -26.718 1.00 81.44 189 PRO A CA 1
ATOM 1480 C C . PRO A 1 189 ? 24.203 -6.443 -27.086 1.00 81.44 189 PRO A C 1
ATOM 1482 O O . PRO A 1 189 ? 23.405 -5.546 -26.818 1.00 81.44 189 PRO A O 1
ATOM 1485 N N . LEU A 1 190 ? 25.334 -6.216 -27.751 1.00 80.12 190 LEU A N 1
ATOM 1486 C CA . LEU A 1 190 ? 25.797 -4.894 -28.154 1.00 80.12 190 LEU A CA 1
ATOM 1487 C C . LEU A 1 190 ? 25.014 -4.401 -29.378 1.00 80.12 190 LEU A C 1
ATOM 1489 O O . LEU A 1 190 ? 24.585 -3.249 -29.413 1.00 80.12 190 LEU A O 1
ATOM 1493 N N . GLY A 1 191 ? 24.730 -5.297 -30.330 1.00 80.38 191 GLY A N 1
ATOM 1494 C CA . GLY A 1 191 ? 23.824 -5.023 -31.447 1.00 80.38 191 GLY A CA 1
ATOM 1495 C C . GLY A 1 191 ? 22.398 -4.707 -31.002 1.00 80.38 191 GLY A C 1
ATOM 1496 O O . GLY A 1 191 ? 21.812 -3.736 -31.476 1.00 80.38 191 GLY A O 1
ATOM 1497 N N . LEU A 1 192 ? 21.855 -5.461 -30.043 1.00 81.88 192 LEU A N 1
ATOM 1498 C CA . LEU A 1 192 ? 20.500 -5.238 -29.535 1.00 81.88 192 LEU A CA 1
ATOM 1499 C C . LEU A 1 192 ? 20.390 -3.902 -28.782 1.00 81.88 192 LEU A C 1
ATOM 1501 O O . LEU A 1 192 ? 19.432 -3.160 -28.990 1.00 81.88 192 LEU A O 1
ATOM 1505 N N . ALA A 1 193 ? 21.400 -3.537 -27.986 1.00 79.94 193 ALA A N 1
ATOM 1506 C CA . ALA A 1 193 ? 21.456 -2.224 -27.342 1.00 79.94 193 ALA A CA 1
ATOM 1507 C C . ALA A 1 193 ? 21.576 -1.069 -28.347 1.00 79.94 193 ALA A C 1
ATOM 1509 O O . ALA A 1 193 ? 20.908 -0.047 -28.178 1.00 79.94 193 ALA A O 1
ATOM 1510 N N . LEU A 1 194 ? 22.364 -1.240 -29.413 1.00 80.50 194 LEU A N 1
ATOM 1511 C CA . LEU A 1 194 ? 22.498 -0.243 -30.476 1.00 80.50 194 LEU A CA 1
ATOM 1512 C C . LEU A 1 194 ? 21.175 -0.044 -31.234 1.00 80.50 194 LEU A C 1
ATOM 1514 O O . LEU A 1 194 ? 20.773 1.090 -31.479 1.00 80.50 194 LEU A O 1
ATOM 1518 N N . ILE A 1 195 ? 20.460 -1.130 -31.547 1.00 84.00 195 ILE A N 1
ATOM 1519 C CA . ILE A 1 195 ? 19.130 -1.073 -32.173 1.00 84.00 195 ILE A CA 1
ATOM 1520 C C . ILE A 1 195 ? 18.140 -0.346 -31.258 1.00 84.00 195 ILE A C 1
ATOM 1522 O O . ILE A 1 195 ? 17.474 0.585 -31.704 1.00 84.00 195 ILE A O 1
ATOM 1526 N N . CYS A 1 196 ? 18.073 -0.709 -29.973 1.00 81.50 196 CYS A N 1
ATOM 1527 C CA . CYS A 1 196 ? 17.199 -0.041 -29.006 1.00 81.50 196 CYS A CA 1
ATOM 1528 C C . CYS A 1 196 ? 17.506 1.460 -28.883 1.00 81.50 196 CYS A C 1
ATOM 1530 O O . CYS A 1 196 ? 16.583 2.276 -28.854 1.00 81.50 196 CYS A O 1
ATOM 1532 N N . MET A 1 197 ? 18.788 1.835 -28.861 1.00 81.44 197 MET A N 1
ATOM 1533 C CA . MET A 1 197 ? 19.215 3.234 -28.855 1.00 81.44 197 MET A CA 1
ATOM 1534 C C . MET A 1 197 ? 18.764 3.961 -30.129 1.00 81.44 197 MET A C 1
ATOM 1536 O O . MET A 1 197 ? 18.161 5.028 -30.032 1.00 81.44 197 MET A O 1
ATOM 1540 N N . LEU A 1 198 ? 19.014 3.395 -31.314 1.00 81.75 198 LEU A N 1
ATOM 1541 C CA . LEU A 1 198 ? 18.649 4.009 -32.595 1.00 81.75 198 LEU A CA 1
ATOM 1542 C C . LEU A 1 198 ? 17.132 4.164 -32.747 1.00 81.75 198 LEU A C 1
ATOM 1544 O O . LEU A 1 198 ? 16.672 5.216 -33.184 1.00 81.75 198 LEU A O 1
ATOM 1548 N N . VAL A 1 199 ? 16.352 3.164 -32.327 1.00 85.06 199 VAL A N 1
ATOM 1549 C CA . VAL A 1 199 ? 14.882 3.236 -32.292 1.00 85.06 199 VAL A CA 1
ATOM 1550 C C . VAL A 1 199 ? 14.417 4.334 -31.332 1.00 85.06 199 VAL A C 1
ATOM 1552 O O . VAL A 1 199 ? 13.536 5.122 -31.680 1.00 85.06 199 VAL A O 1
ATOM 1555 N N . GLY A 1 200 ? 15.035 4.440 -30.152 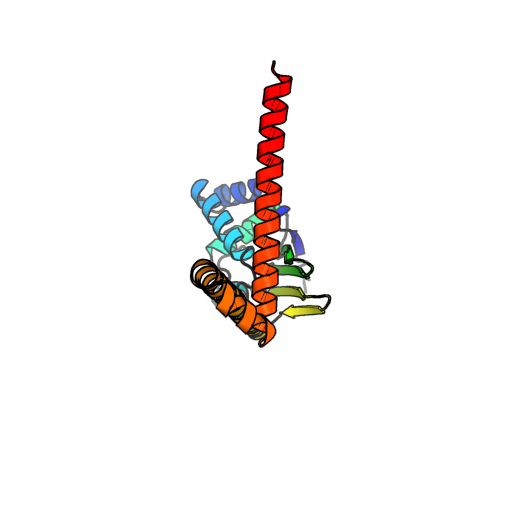1.00 79.38 200 GLY A N 1
ATOM 1556 C CA . GLY A 1 200 ? 14.748 5.505 -29.191 1.00 79.38 200 GLY A CA 1
ATOM 1557 C C . GLY A 1 200 ? 15.039 6.901 -29.752 1.00 79.38 200 GLY A C 1
ATOM 1558 O O . GLY A 1 200 ? 14.183 7.784 -29.691 1.00 79.38 200 GLY A O 1
ATOM 1559 N N . VAL A 1 201 ? 16.214 7.092 -30.359 1.00 80.81 201 VAL A N 1
ATOM 1560 C CA . VAL A 1 201 ? 16.618 8.360 -30.987 1.00 80.81 201 VAL A CA 1
ATOM 1561 C C . VAL A 1 201 ? 15.704 8.709 -32.163 1.00 80.81 201 VAL A C 1
ATOM 1563 O O . VAL A 1 201 ? 15.245 9.846 -32.246 1.00 80.81 201 VAL A O 1
ATOM 1566 N N . ALA A 1 202 ? 15.371 7.745 -33.026 1.00 80.38 202 ALA A N 1
ATOM 1567 C CA . ALA A 1 202 ? 14.437 7.945 -34.133 1.00 80.38 202 ALA A CA 1
ATOM 1568 C C . ALA A 1 202 ? 13.036 8.346 -33.638 1.00 80.38 202 ALA A C 1
ATOM 1570 O O . ALA A 1 202 ? 12.415 9.242 -34.209 1.00 80.38 202 ALA A O 1
ATOM 1571 N N . GLY A 1 203 ? 12.559 7.749 -32.541 1.00 79.25 203 GLY A N 1
ATOM 1572 C CA . GLY A 1 203 ? 11.288 8.118 -31.914 1.00 79.25 203 GLY A CA 1
ATOM 1573 C C . GLY A 1 203 ? 11.283 9.544 -31.348 1.00 79.25 203 GLY A C 1
ATOM 1574 O O . GLY A 1 203 ? 10.320 10.289 -31.550 1.00 79.25 203 GLY A O 1
ATOM 1575 N N . ILE A 1 204 ? 12.366 9.955 -30.679 1.00 81.31 204 ILE A N 1
ATOM 1576 C CA . ILE A 1 204 ? 12.523 11.323 -30.153 1.00 81.31 204 ILE A CA 1
ATOM 1577 C C . ILE A 1 204 ? 12.628 12.332 -31.302 1.00 81.31 204 ILE A C 1
ATOM 1579 O O . ILE A 1 204 ? 11.923 13.342 -31.291 1.00 81.31 204 ILE A O 1
ATOM 1583 N N . ALA A 1 205 ? 13.454 12.045 -32.312 1.00 77.31 205 ALA A N 1
ATOM 1584 C CA . ALA A 1 205 ? 13.623 12.895 -33.486 1.00 77.31 205 ALA A CA 1
ATOM 1585 C C . ALA A 1 205 ? 12.307 13.038 -34.266 1.00 77.31 205 ALA A C 1
ATOM 1587 O O . ALA A 1 205 ? 11.918 14.150 -34.611 1.00 77.31 205 ALA A O 1
ATOM 1588 N N . GLY A 1 206 ? 11.565 11.943 -34.456 1.00 79.19 206 GLY A N 1
ATOM 1589 C CA . GLY A 1 206 ? 10.247 11.955 -35.090 1.00 79.19 206 GLY A CA 1
ATOM 1590 C C . GLY A 1 206 ? 9.236 12.826 -34.340 1.00 79.19 206 GLY A C 1
ATOM 1591 O O . GLY A 1 206 ? 8.533 13.623 -34.961 1.00 79.19 206 GLY A O 1
ATOM 1592 N N . ARG A 1 207 ? 9.206 12.761 -33.000 1.00 78.06 207 ARG A N 1
ATOM 1593 C CA . ARG A 1 207 ? 8.378 13.666 -32.179 1.00 78.06 207 ARG A CA 1
ATOM 1594 C C . ARG A 1 207 ? 8.819 15.124 -32.272 1.00 78.06 207 ARG A C 1
ATOM 1596 O O . ARG A 1 207 ? 7.964 16.003 -32.348 1.00 78.06 207 ARG A O 1
ATOM 1603 N N . ALA A 1 208 ? 10.122 15.390 -32.254 1.00 77.94 208 ALA A N 1
ATOM 1604 C CA . ALA A 1 208 ? 10.653 16.745 -32.368 1.00 77.94 208 ALA A CA 1
ATOM 1605 C C . ALA A 1 208 ? 10.303 17.367 -33.729 1.00 77.94 208 ALA A C 1
ATOM 1607 O O . ALA A 1 208 ? 9.814 18.495 -33.774 1.00 77.94 208 ALA A O 1
ATOM 1608 N N . ILE A 1 209 ? 10.461 16.603 -34.815 1.00 80.12 209 ILE A N 1
ATOM 1609 C CA . ILE A 1 209 ? 10.070 17.003 -36.171 1.00 80.12 209 ILE A CA 1
ATOM 1610 C C . ILE A 1 209 ? 8.564 17.258 -36.227 1.00 80.12 209 ILE A C 1
ATOM 1612 O O . ILE A 1 209 ? 8.166 18.338 -36.645 1.00 80.12 209 ILE A O 1
ATOM 1616 N N . HIS A 1 210 ? 7.735 16.336 -35.725 1.00 76.12 210 HIS A N 1
ATOM 1617 C CA . HIS A 1 210 ? 6.280 16.506 -35.689 1.00 76.12 210 HIS A CA 1
ATOM 1618 C C . HIS A 1 210 ? 5.859 17.786 -34.942 1.00 76.12 210 HIS A C 1
ATOM 1620 O O . HIS A 1 210 ? 5.025 18.555 -35.427 1.00 76.12 210 HIS A O 1
ATOM 1626 N N . ASN A 1 211 ? 6.468 18.060 -33.785 1.00 79.62 211 ASN A N 1
ATOM 1627 C CA . ASN A 1 211 ? 6.184 19.258 -32.993 1.00 79.62 211 ASN A CA 1
ATOM 1628 C C . ASN A 1 211 ? 6.629 20.548 -33.698 1.00 79.62 211 ASN A C 1
ATOM 1630 O O . ASN A 1 211 ? 5.880 21.525 -33.700 1.00 79.62 211 ASN A O 1
ATOM 1634 N N . LEU A 1 212 ? 7.805 20.549 -34.332 1.00 76.38 212 LEU A N 1
ATOM 1635 C CA . LEU A 1 212 ? 8.299 21.680 -35.121 1.00 76.38 212 LEU A CA 1
ATOM 1636 C C . LEU A 1 212 ? 7.422 21.935 -36.351 1.00 76.38 212 LEU A C 1
ATOM 1638 O O . LEU A 1 212 ? 7.047 23.079 -36.605 1.00 76.38 212 LEU A O 1
ATOM 1642 N N . THR A 1 213 ? 7.013 20.884 -37.067 1.00 75.88 213 THR A N 1
ATOM 1643 C CA . THR A 1 213 ? 6.082 21.004 -38.197 1.00 75.88 213 THR A CA 1
ATOM 1644 C C . THR A 1 213 ? 4.702 21.481 -37.751 1.00 75.88 213 THR A C 1
ATOM 1646 O O . THR A 1 213 ? 4.098 22.310 -38.425 1.00 75.88 213 THR A O 1
ATOM 1649 N N . GLY A 1 214 ? 4.219 21.047 -36.581 1.00 73.00 214 GLY A N 1
ATOM 1650 C CA . GLY A 1 214 ? 2.954 21.513 -36.010 1.00 73.00 214 GLY A CA 1
ATOM 1651 C C . GLY A 1 214 ? 2.988 22.986 -35.585 1.00 73.00 214 GLY A C 1
ATOM 1652 O O . GLY A 1 214 ? 2.008 23.707 -35.775 1.00 73.00 214 GLY A O 1
ATOM 1653 N N . LEU A 1 215 ? 4.121 23.458 -35.054 1.00 71.12 215 LEU A N 1
ATOM 1654 C CA . LEU A 1 215 ? 4.353 24.870 -34.730 1.00 71.12 215 LEU A CA 1
ATOM 1655 C C . LEU A 1 215 ? 4.450 25.737 -35.993 1.00 71.12 215 LEU A C 1
ATOM 1657 O O . LEU A 1 215 ? 3.792 26.775 -36.064 1.00 71.12 215 LEU A O 1
ATOM 1661 N N . ALA A 1 216 ? 5.194 25.286 -37.006 1.00 70.06 216 ALA A N 1
ATOM 1662 C CA . ALA A 1 216 ? 5.309 25.973 -38.292 1.00 70.06 216 ALA A CA 1
ATOM 1663 C C . ALA A 1 216 ? 3.953 26.069 -39.015 1.00 70.06 216 ALA A C 1
ATOM 1665 O O . ALA A 1 216 ? 3.592 27.130 -39.523 1.00 70.06 216 ALA A O 1
ATOM 1666 N N . PHE A 1 217 ? 3.154 24.998 -38.986 1.00 69.88 217 PHE A N 1
ATOM 1667 C CA . PHE A 1 217 ? 1.817 24.972 -39.580 1.00 69.88 217 PHE A CA 1
ATOM 1668 C C . PHE A 1 217 ? 0.838 25.916 -38.865 1.00 69.88 217 PHE A C 1
ATOM 1670 O O . PHE A 1 217 ? 0.058 26.610 -39.515 1.00 69.88 217 PHE A O 1
ATOM 1677 N N . LYS A 1 218 ? 0.906 26.010 -37.528 1.00 71.25 218 LYS A N 1
ATOM 1678 C CA . LYS A 1 218 ? 0.122 26.991 -36.758 1.00 71.25 218 LYS A CA 1
ATOM 1679 C C . LYS A 1 218 ? 0.511 28.436 -37.078 1.00 71.25 218 LYS A C 1
ATOM 1681 O O . LYS A 1 218 ? -0.373 29.279 -37.161 1.00 71.25 218 LYS A O 1
ATOM 1686 N N . HIS A 1 219 ? 1.800 28.717 -37.271 1.00 69.69 219 HIS A N 1
ATOM 1687 C CA . HIS A 1 219 ? 2.273 30.049 -37.662 1.00 69.69 219 HIS A CA 1
ATOM 1688 C C . HIS A 1 219 ? 1.853 30.431 -39.087 1.00 69.69 219 HIS A C 1
ATOM 1690 O O . HIS A 1 219 ? 1.523 31.587 -39.334 1.00 69.69 219 HIS A O 1
ATOM 1696 N N . TRP A 1 220 ? 1.818 29.469 -40.012 1.00 69.06 220 TRP A N 1
ATOM 1697 C CA . TRP A 1 220 ? 1.369 29.702 -41.385 1.00 69.06 220 TRP A CA 1
ATOM 1698 C C . TRP A 1 220 ? -0.139 29.979 -41.482 1.00 69.06 220 TRP A C 1
ATOM 1700 O O . TRP A 1 220 ? -0.544 30.807 -42.281 1.00 69.06 220 TRP A O 1
ATOM 1710 N N . ARG A 1 221 ? -0.962 29.355 -40.626 1.00 63.59 221 ARG A N 1
ATOM 1711 C CA . ARG A 1 221 ? -2.425 29.566 -40.578 1.00 63.59 221 ARG A CA 1
ATOM 1712 C C . ARG A 1 221 ? -2.874 30.866 -39.896 1.00 63.59 221 ARG A C 1
ATOM 1714 O O . ARG A 1 221 ? -4.060 31.170 -39.919 1.00 63.59 221 ARG A O 1
ATOM 1721 N N . ALA A 1 222 ? -1.962 31.545 -39.201 1.00 61.44 222 ALA A N 1
ATOM 1722 C CA . ALA A 1 222 ? -2.220 32.796 -38.486 1.00 61.44 222 ALA A CA 1
ATOM 1723 C C . ALA A 1 222 ? -1.825 34.046 -39.300 1.00 61.44 222 ALA A C 1
ATOM 1725 O O . ALA A 1 222 ? -1.979 35.163 -38.808 1.00 61.44 222 ALA A O 1
ATOM 1726 N N . ARG A 1 223 ? -1.305 33.851 -40.517 1.00 50.50 223 ARG A N 1
ATOM 1727 C CA . ARG A 1 223 ? -1.206 34.863 -41.574 1.00 50.50 223 ARG A CA 1
ATOM 1728 C C . ARG A 1 223 ? -2.321 34.635 -42.584 1.00 50.50 223 ARG A C 1
ATOM 1730 O O . ARG A 1 223 ? -2.750 35.646 -43.171 1.00 50.50 223 ARG A O 1
#

Secondary structure (DSSP, 8-state):
-------EEEEEGGGS-HHHHHHHHHHHS---HHHHHHHHHHHHHHHSSTT-THHHH-SS--HHHHHHHHHHHHHHT-SEEEEEEEEEEEETTEEEEEEEEEEE---SS--SSTT-PPP-EEEEEEEETTEEEEE-SHHHHHHHHHHHHHHHHHHHHHHHHHHHHHHHHHHHHHH-HHHHHHHHHH-HHHHHHHHHHHHHHHHHHHHHHHHHHHHHHHHHTT-

pLDDT: mean 79.4, std 11.64, range [35.91, 94.31]

Radius of gyration: 28.37 Å; chains: 1; bounding box: 61×54×76 Å

Sequence (223 aa):
MKTDYRIRVELPIDEVNWPVVLSILMSRFRMSFPQADRLSKSFCKSLLKPLSTKWFKARNVTADENKVVCAICEAHGADVLMLSEEREMRLASLAIGYRQRIIFTPQFRPPHSSSDFERAIPEIELNLLGAKLRLASLVEVLLTQTVLALISTIFFALIAGCLLYGAAVAILFVFHPAALTLAATRSAPLGLALICMLVGVAGIAGRAIHNLTGLAFKHWRAR

Foldseek 3Di:
DPPPPFFEDEDEPVRQPLVQLLVCCCPVVVDDSVVSVVLLVVLCVQQVPALRLCQQPDPADDPSNLSSVVSSCVVVVGQKYKYKDWDWDDDPPKIKIKIKIWIWRHDPDDDPDPNVHIHTQIWIWIQTPNDTDIDRHSVSSVVVVVVVVVVVVVVVCVVVVLVVLLVVLVVCCVVPVPVLVVVLVVDVVSVVSVVVNVVVVCVVVVVVVVVVVVVVVVVVVVD

=== Feature glossary ===
The record interleaves many kinds of information about one protein. Here is each kind framed as the question it answers.

Q: What are the backbone torsion angles?
A: φ (phi) and ψ (psi) are the two rotatable backbone dihedrals per residue: φ is the C(i-1)–N–Cα–C torsion, ψ is the N–Cα–C–N(i+1) torsion, both in degrees on (−180°, 180°]. α-helical residues cluster near (−60°, −45°); β-strand residues near (−120°, +130°). A Ramachandran plot is simply a scatter of (φ, ψ) for every residue.

Q: What is the amino-acid chain?
A: This is the polypeptide sequence — one letter per residue, N-terminus first. Length ranges from a few dozen residues for small domains to over a thousand for large multi-domain proteins.

Q: How mobile is each atom in the crystal?
A: For experimental (PDB) structures, the B-factor (temperature factor) quantifies the positional spread of each atom in the crystal — a combination of thermal vibration and static disorder — in units of Å². High B-factors mark flexible loops or poorly resolved regions; low B-factors mark the rigid, well-ordered core.

Q: Are the domains correctly placed relative to each other?
A: Predicted Aligned Error (PAE) is an AlphaFold confidence matrix: entry (i, j) is the expected error in the position of residue j, in ångströms, when the prediction is superimposed on the true structure at residue i. Low PAE within a block of residues means that block is internally rigid and well-predicted; high PAE between two blocks means their relative placement is uncertain even if each block individually is confident.

Q: How confident is the AlphaFold model at each residue?
A: pLDDT is the predicted lDDT-Cα score: AlphaFold's confidence that the local environment of each residue (all inter-atomic distances within 15 Å) is correctly placed. It is a per-residue number between 0 and 100, with higher meaning more reliable.

Q: What family and function is it annotated with?
A: Functional annotations link the protein to curated databases. InterPro entries identify conserved domains and families by matching the sequence against member-database signatures (Pfam, PROSITE, CDD, …). Gene Ontology (GO) terms describe molecular function, biological process, and cellular component in a controlled vocabulary. CATH places the structure in a hierarchical fold classification (Class/Architecture/Topology/Homologous-superfamily). The organism is the source species.

Q: How big and how compact is the whole molecule?
A: Three whole-structure scalars: the radius of gyration (RMS distance of Cα from centroid, in Å), the count of Cα–Cα contacts (pairs closer than 8 Å and separated by more than four residues in sequence — i.e. tertiary, not local, contacts), and the bounding-box dimensions. Together they distinguish compact globular folds from extended fibres or disordered chains.

Q: What known structures does this most resemble?
A: The Foldseek neighbor list gives the closest experimentally determined structures in the PDB, ranked by structural alignment. TM-score near 1 means near-identical fold; near 0.3 means only rough topology match. This is how one finds what a novel AlphaFold prediction most resembles in the solved-structure universe.

Q: Which residues are buried vs exposed?
A: SASA measures how much of the protein is reachable by solvent. It is computed by rolling a water-sized probe over the atomic surface and summing the exposed area (Å²). Per-residue SASA distinguishes core (buried, low SASA) from surface (exposed, high SASA) residues; total SASA is a whole-molecule size measure.

Q: Which residues are in helices, strands, or loops?
A: Eight-state secondary structure (DSSP): H is the canonical α-helix, G the tighter 3₁₀-helix, I the wider π-helix; E/B are β-structure, T and S are turns and bends, and '-' is everything else. DSSP derives these from the pattern of main-chain N–H···O=C hydrogen bonds, not from the sequence.

Q: Where is each backbone atom in 3D?
A: Structure coordinates are given as an mmCIF _atom_site loop: one row per atom with element, residue name, chain id, sequence number, and x/y/z position in Å. Only the four main-chain atoms per residue are included here; side chains are omitted to keep the record compact.

Q: What if only a Cα trace is available?
A: Three-state secondary structure (P-SEA) collapses the eight DSSP classes into helix (a), strand (b), and coil (c). P-SEA assigns these from Cα geometry alone — distances and angles — without requiring backbone oxygens, so it works on any Cα trace.

Q: What do the rendered images show?
A: The six renders are orthographic views along the three Cartesian axes in both directions. Representation (cartoon, sticks, or surface) and color scheme (sequence-rainbow or by-chain) vary across proteins so the training set covers all the common visualization conventions.

Q: What does the local fold look like, residue by residue?
A: Foldseek's 3Di representation compresses backbone geometry into a per-residue letter drawn from a learned twenty-state alphabet. It captures the tertiary interaction pattern around each residue — which residues are packed against it in space, regardless of where they are in sequence.

Q: What do the diagnostic plots show?
A: The contact map is a binary N×N matrix image: pixel (i, j) is dark where Cα_i and Cα_j are within 8 Å and |i−j|>4. Because the |i−j|>4 filter removes local helical contacts, off-diagonal stripes parallel to the main diagonal indicate parallel β-sheets; stripes perpendicular to it indicate antiparallel β-sheets. The Ramachandran plot scatters every residue's (φ, ψ) pair against the sterically allowed regions. The PAE heatmap renders the predicted-aligned-error matrix.